Protein AF-A0A4Q0M411-F1 (afdb_monomer_lite)

Organism: NCBI:txid405005

Radius of gyration: 29.48 Å; chains: 1; bounding box: 72×44×93 Å

Structure (mmCIF, N/CA/C/O backbone):
data_AF-A0A4Q0M411-F1
#
_entry.id   AF-A0A4Q0M411-F1
#
loop_
_atom_site.group_PDB
_atom_site.id
_atom_site.type_symbol
_atom_site.label_atom_id
_atom_site.label_alt_id
_atom_site.label_comp_id
_atom_site.label_asym_id
_atom_site.label_entity_id
_atom_site.label_seq_id
_atom_site.pdbx_PDB_ins_code
_atom_site.Cartn_x
_atom_site.Cartn_y
_atom_site.Cartn_z
_atom_site.occupancy
_atom_site.B_iso_or_equiv
_atom_site.auth_seq_id
_atom_site.auth_comp_id
_atom_site.auth_asym_id
_atom_site.auth_atom_id
_atom_site.pdbx_PDB_model_num
ATOM 1 N N . MET A 1 1 ? -17.097 16.277 39.804 1.00 40.81 1 MET A N 1
ATOM 2 C CA . MET A 1 1 ? -16.848 15.906 38.396 1.00 40.81 1 MET A CA 1
ATOM 3 C C . MET A 1 1 ? -15.361 15.652 38.279 1.00 40.81 1 MET A C 1
ATOM 5 O O . MET A 1 1 ? -14.609 16.608 38.392 1.00 40.81 1 MET A O 1
ATOM 9 N N . ALA A 1 2 ? -14.939 14.390 38.218 1.00 37.75 2 ALA A N 1
ATOM 10 C CA 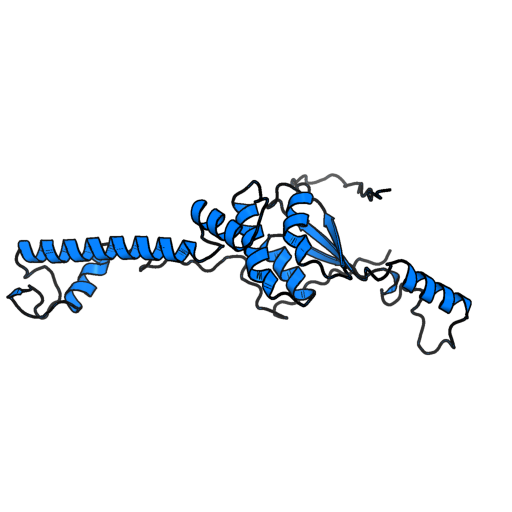. ALA A 1 2 ? -13.532 14.053 38.022 1.00 37.75 2 ALA A CA 1
ATOM 11 C C . ALA A 1 2 ? -13.202 14.187 36.529 1.00 37.75 2 ALA A C 1
ATOM 13 O O . ALA A 1 2 ? -13.976 13.715 35.695 1.00 37.75 2 ALA A O 1
ATOM 14 N N . ASP A 1 3 ? -12.102 14.868 36.211 1.00 38.66 3 ASP A N 1
ATOM 15 C CA . ASP A 1 3 ? -11.602 15.002 34.843 1.00 38.66 3 ASP A CA 1
ATOM 16 C C . ASP A 1 3 ? -11.355 13.617 34.239 1.00 38.66 3 ASP A C 1
ATOM 18 O O . ASP A 1 3 ? -10.658 12.785 34.828 1.00 38.66 3 ASP A O 1
ATOM 22 N N . ALA A 1 4 ? -11.930 13.371 33.060 1.00 40.78 4 ALA A N 1
ATOM 23 C CA . ALA A 1 4 ? -11.671 12.170 32.282 1.00 40.78 4 ALA A CA 1
ATOM 24 C C . ALA A 1 4 ? -10.164 12.086 31.999 1.00 40.78 4 ALA A C 1
ATOM 26 O O . ALA A 1 4 ? -9.611 12.889 31.242 1.00 40.78 4 ALA A O 1
ATOM 27 N N . ARG A 1 5 ? -9.475 11.131 32.633 1.00 41.88 5 ARG A N 1
ATOM 28 C CA . ARG A 1 5 ? -8.050 10.907 32.379 1.00 41.88 5 ARG A CA 1
ATOM 29 C C . ARG A 1 5 ? -7.903 10.375 30.960 1.00 41.88 5 ARG A C 1
ATOM 31 O O . ARG A 1 5 ? -8.235 9.231 30.672 1.00 41.88 5 ARG A O 1
ATOM 38 N N . THR A 1 6 ? -7.424 11.231 30.067 1.00 41.97 6 THR A N 1
ATOM 39 C CA . THR A 1 6 ? -7.074 10.835 28.705 1.00 41.97 6 THR A CA 1
ATOM 40 C C . THR A 1 6 ? -5.732 10.117 28.771 1.00 41.97 6 THR A C 1
ATOM 42 O O . THR A 1 6 ? -4.702 10.742 29.019 1.00 41.97 6 THR A O 1
ATOM 45 N N . TYR A 1 7 ? -5.733 8.800 28.582 1.00 42.31 7 TYR A N 1
ATOM 46 C CA . TYR A 1 7 ? -4.498 8.034 28.457 1.00 42.31 7 TYR A CA 1
ATOM 47 C C . TYR A 1 7 ? -3.917 8.275 27.060 1.00 42.31 7 TYR A C 1
ATOM 49 O O . TYR A 1 7 ? -4.314 7.641 26.083 1.00 42.31 7 TYR A O 1
ATOM 57 N N . ALA A 1 8 ? -2.992 9.228 26.947 1.00 47.59 8 ALA A N 1
ATOM 58 C CA . ALA A 1 8 ? -2.163 9.345 25.758 1.00 47.59 8 ALA A CA 1
ATOM 59 C C . ALA A 1 8 ? -1.150 8.194 25.781 1.00 47.59 8 ALA A C 1
ATOM 61 O O . ALA A 1 8 ? -0.329 8.110 26.688 1.00 47.59 8 ALA A O 1
ATOM 62 N N . LEU A 1 9 ? -1.227 7.284 24.808 1.00 45.91 9 LEU A N 1
ATOM 63 C CA . LEU A 1 9 ? -0.212 6.243 24.638 1.00 45.91 9 LEU A CA 1
ATOM 64 C C . LEU A 1 9 ? 1.158 6.910 24.455 1.00 45.91 9 LEU A C 1
ATOM 66 O O . LEU A 1 9 ? 1.365 7.599 23.451 1.00 45.91 9 LEU A O 1
ATOM 70 N N . GLU A 1 10 ? 2.066 6.709 25.409 1.00 44.59 10 GLU A N 1
ATOM 71 C CA . GLU A 1 10 ? 3.459 7.157 25.323 1.00 44.59 10 GLU A CA 1
ATOM 72 C C . GLU A 1 10 ? 4.082 6.672 23.997 1.00 44.59 10 GLU A C 1
ATOM 74 O O . GLU A 1 10 ? 3.830 5.536 23.570 1.00 44.59 10 GLU A O 1
ATOM 79 N N . PRO A 1 11 ? 4.854 7.510 23.283 1.00 44.94 11 PRO A N 1
ATOM 80 C CA . PRO A 1 11 ? 5.553 7.078 22.080 1.00 44.94 11 PRO A CA 1
ATOM 81 C C . PRO A 1 11 ? 6.498 5.907 22.405 1.00 44.94 11 PRO A C 1
ATOM 83 O O . PRO A 1 11 ? 7.485 6.090 23.109 1.00 44.94 11 PRO A O 1
ATOM 86 N N . GLY A 1 12 ? 6.211 4.705 21.889 1.00 45.62 12 GLY A N 1
ATOM 87 C CA . GLY A 1 12 ? 7.143 3.569 21.935 1.00 45.62 12 GLY A CA 1
ATOM 88 C C . GLY A 1 12 ? 6.660 2.272 22.596 1.00 45.62 12 GLY A C 1
ATOM 89 O O . GLY A 1 12 ? 7.450 1.333 22.650 1.00 45.62 12 GLY A O 1
ATOM 90 N N . TRP A 1 13 ? 5.409 2.157 23.062 1.00 39.91 13 TRP A N 1
ATOM 91 C CA . TRP A 1 13 ? 4.924 0.912 23.685 1.00 39.91 13 TRP A CA 1
ATOM 92 C C . TRP A 1 13 ? 3.472 0.547 23.316 1.00 39.91 13 TRP A C 1
ATOM 94 O O . TRP A 1 13 ? 2.592 1.398 23.443 1.00 39.91 13 TRP A O 1
ATOM 104 N N . PRO A 1 14 ? 3.184 -0.733 23.004 1.00 50.47 14 PRO A N 1
ATOM 105 C CA . PRO A 1 14 ? 3.974 -1.641 22.179 1.00 50.47 14 PRO A CA 1
ATOM 106 C C . PRO A 1 14 ? 3.587 -1.431 20.707 1.00 50.47 14 PRO A C 1
ATOM 108 O O . PRO A 1 14 ? 2.436 -1.138 20.404 1.00 50.47 14 PRO A O 1
ATOM 111 N N . LEU A 1 15 ? 4.547 -1.632 19.807 1.00 47.22 15 LEU A N 1
ATOM 112 C CA . LEU A 1 15 ? 4.518 -1.301 18.376 1.00 47.22 15 LEU A CA 1
ATOM 113 C C . LEU A 1 15 ? 4.961 0.139 18.104 1.00 47.22 15 LEU A C 1
ATOM 115 O O . LEU A 1 15 ? 4.370 1.112 18.574 1.00 47.22 15 LEU A O 1
ATOM 119 N N . LEU A 1 16 ? 6.044 0.249 17.323 1.00 46.00 16 LEU A N 1
ATOM 120 C CA . LEU A 1 16 ? 6.356 1.436 16.535 1.00 46.00 16 LEU A CA 1
ATOM 121 C C . LEU A 1 16 ? 5.034 1.965 15.993 1.00 46.00 16 LEU A C 1
ATOM 123 O O . LEU A 1 16 ? 4.364 1.248 15.249 1.00 46.00 16 LEU A O 1
ATOM 127 N N . ARG A 1 17 ? 4.635 3.179 16.395 1.00 49.97 17 ARG A N 1
ATOM 128 C CA . ARG A 1 17 ? 3.556 3.856 15.681 1.00 49.97 17 ARG A CA 1
ATOM 129 C C . ARG A 1 17 ? 3.981 3.825 14.215 1.00 49.97 17 ARG A C 1
ATOM 131 O O . ARG A 1 17 ? 5.070 4.335 13.934 1.00 49.97 17 ARG A O 1
ATOM 138 N N . PRO A 1 18 ? 3.198 3.210 13.313 1.00 52.34 18 PRO A N 1
ATOM 139 C CA . PRO A 1 18 ? 3.392 3.466 11.901 1.00 52.34 18 PRO A CA 1
ATOM 140 C C . PRO A 1 18 ? 3.420 4.986 11.771 1.00 52.34 18 PRO A C 1
ATOM 142 O O . PRO A 1 18 ? 2.592 5.664 12.387 1.00 52.34 18 PRO A O 1
ATOM 145 N N . THR A 1 19 ? 4.434 5.526 11.104 1.00 55.09 19 THR A N 1
ATOM 146 C CA . THR A 1 19 ? 4.436 6.951 10.794 1.00 55.09 19 THR A CA 1
ATOM 147 C C . THR A 1 19 ? 3.118 7.269 10.096 1.00 55.09 19 THR A C 1
ATOM 149 O O . THR A 1 19 ? 2.642 6.465 9.293 1.00 55.09 19 THR A O 1
ATOM 152 N N . ASP A 1 20 ? 2.503 8.406 10.435 1.00 55.12 20 ASP A N 1
ATOM 153 C CA . ASP A 1 20 ? 1.220 8.803 9.832 1.00 55.12 20 ASP A CA 1
ATOM 154 C C . ASP A 1 20 ? 1.336 8.883 8.294 1.00 55.12 20 ASP A C 1
ATOM 156 O O . ASP A 1 20 ? 0.359 8.699 7.570 1.00 55.12 20 ASP A O 1
ATOM 160 N N . GLU A 1 21 ? 2.560 9.093 7.801 1.00 56.56 21 GLU A N 1
ATOM 161 C CA . GLU A 1 21 ? 2.946 9.000 6.401 1.00 56.56 21 GLU A CA 1
ATOM 162 C C . GLU A 1 21 ? 3.561 7.622 6.101 1.00 56.56 21 GLU A C 1
ATOM 164 O O . GLU A 1 21 ? 4.553 7.214 6.716 1.00 56.56 21 GLU A O 1
ATOM 169 N N . ALA A 1 22 ? 2.959 6.892 5.158 1.00 62.44 22 ALA A N 1
ATOM 170 C CA . ALA A 1 22 ? 3.541 5.660 4.638 1.00 62.44 22 ALA A CA 1
ATOM 171 C C . ALA A 1 22 ? 4.867 5.982 3.922 1.00 62.44 22 ALA A C 1
ATOM 173 O O . ALA A 1 22 ? 4.949 7.014 3.255 1.00 62.44 22 ALA A O 1
ATOM 174 N N . PRO A 1 23 ? 5.904 5.132 4.030 1.00 69.00 23 PRO A N 1
ATOM 175 C CA . PRO A 1 23 ? 7.127 5.344 3.268 1.00 69.00 23 PRO A CA 1
ATOM 176 C C . PRO A 1 23 ? 6.801 5.371 1.772 1.00 69.00 23 PRO A C 1
ATOM 178 O O . PRO A 1 23 ? 6.036 4.535 1.288 1.00 69.00 23 PRO A O 1
ATOM 181 N N . SER A 1 24 ? 7.384 6.332 1.054 1.00 78.50 24 SER A N 1
ATOM 182 C CA . SER A 1 24 ? 7.285 6.368 -0.403 1.00 78.50 24 SER A CA 1
ATOM 183 C C . SER A 1 24 ? 7.878 5.088 -0.978 1.00 78.50 24 SER A C 1
ATOM 185 O O . SER A 1 24 ? 9.004 4.723 -0.635 1.00 78.50 24 SER A O 1
ATOM 187 N N . ILE A 1 25 ? 7.118 4.427 -1.846 1.00 79.88 25 ILE A N 1
ATOM 188 C CA . ILE A 1 25 ? 7.628 3.332 -2.674 1.00 79.88 25 ILE A CA 1
ATOM 189 C C . ILE A 1 25 ? 8.232 3.839 -3.984 1.00 79.88 25 ILE A C 1
ATOM 191 O O . ILE A 1 25 ? 8.931 3.083 -4.645 1.00 79.88 25 ILE A O 1
ATOM 195 N N . ASP A 1 26 ? 7.996 5.109 -4.329 1.00 84.19 26 ASP A N 1
ATOM 196 C CA . ASP A 1 26 ? 8.530 5.708 -5.544 1.00 84.19 26 ASP A CA 1
ATOM 197 C C . ASP A 1 26 ? 10.036 5.917 -5.398 1.00 84.19 26 ASP A C 1
ATOM 199 O O . ASP A 1 26 ? 10.504 6.733 -4.593 1.00 84.19 26 ASP A O 1
ATOM 203 N N . ASP A 1 27 ? 10.793 5.193 -6.212 1.00 90.69 27 ASP A N 1
ATOM 204 C CA . ASP A 1 27 ? 12.230 5.351 -6.365 1.00 90.69 27 ASP A CA 1
ATOM 205 C C . ASP A 1 27 ? 12.641 5.403 -7.848 1.00 90.69 27 ASP A C 1
ATOM 207 O O . ASP A 1 27 ? 11.823 5.329 -8.767 1.00 90.69 27 ASP A O 1
ATOM 211 N N . ALA A 1 28 ? 13.943 5.547 -8.102 1.00 92.38 28 ALA A N 1
ATOM 212 C CA . ALA A 1 28 ? 14.468 5.609 -9.465 1.00 92.38 28 ALA A CA 1
ATOM 213 C C . ALA A 1 28 ? 14.266 4.306 -10.266 1.00 92.38 28 ALA A C 1
ATOM 215 O O . ALA A 1 28 ? 14.376 4.337 -11.490 1.00 92.38 28 ALA A O 1
ATOM 216 N N . GLN A 1 29 ? 14.002 3.177 -9.602 1.00 92.62 29 GLN A N 1
ATOM 217 C CA . GLN A 1 29 ? 13.755 1.880 -10.232 1.00 92.62 29 GLN A CA 1
ATOM 218 C C . GLN A 1 29 ? 12.266 1.650 -10.533 1.00 92.62 29 GLN A C 1
ATOM 220 O O . GLN A 1 29 ? 11.943 0.845 -11.403 1.00 92.62 29 GLN A O 1
ATOM 225 N N . THR A 1 30 ? 11.373 2.397 -9.889 1.00 94.44 30 THR A N 1
ATOM 226 C CA . THR A 1 30 ? 9.921 2.294 -10.084 1.00 94.44 30 THR A CA 1
ATOM 227 C C . THR A 1 30 ? 9.504 2.717 -11.497 1.00 94.44 30 THR A C 1
ATOM 229 O O . THR A 1 30 ? 8.668 2.074 -12.127 1.00 94.44 30 THR A O 1
ATOM 232 N N . ALA A 1 31 ? 10.113 3.783 -12.030 1.00 96.00 31 ALA A N 1
ATOM 233 C CA . ALA A 1 31 ? 9.830 4.289 -13.377 1.00 96.00 31 ALA A CA 1
ATOM 234 C C . ALA A 1 31 ? 11.085 4.841 -14.089 1.00 96.00 31 ALA A C 1
ATOM 236 O O . ALA A 1 31 ? 11.156 6.037 -14.394 1.00 96.00 31 ALA A O 1
ATOM 237 N N . PRO A 1 32 ? 12.106 4.003 -14.349 1.00 97.75 32 PRO A N 1
ATOM 238 C CA . PRO A 1 32 ? 13.340 4.445 -14.976 1.00 97.75 32 PRO A CA 1
ATOM 239 C C . PRO A 1 32 ? 13.120 4.748 -16.461 1.00 97.75 32 PRO A C 1
ATOM 241 O O . PRO A 1 32 ? 12.330 4.092 -17.139 1.00 97.75 32 PRO A O 1
ATOM 244 N N . THR A 1 33 ? 13.872 5.696 -17.016 1.00 97.62 33 THR A N 1
ATOM 245 C CA . THR A 1 33 ? 13.892 5.922 -1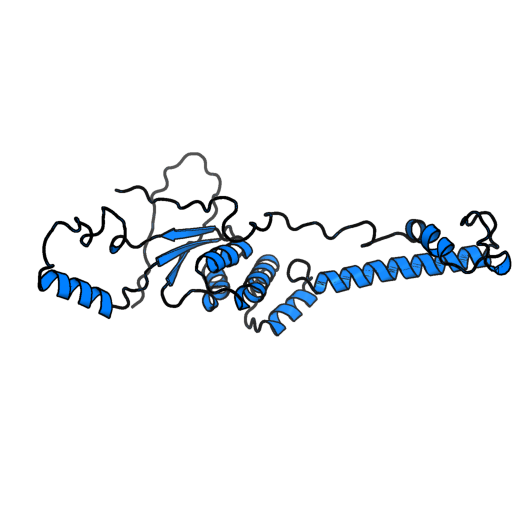8.467 1.00 97.62 33 THR A CA 1
ATOM 246 C C . THR A 1 33 ? 14.879 4.986 -19.166 1.00 97.62 33 THR A C 1
ATOM 248 O O . THR A 1 33 ? 15.841 4.487 -18.571 1.00 97.62 33 THR A O 1
ATOM 251 N N . ALA A 1 34 ? 14.694 4.784 -20.473 1.00 97.12 34 ALA A N 1
ATOM 252 C CA . ALA A 1 34 ? 15.626 4.002 -21.284 1.00 97.12 34 ALA A CA 1
ATOM 253 C C . ALA A 1 34 ? 17.061 4.566 -21.215 1.00 97.12 34 ALA A C 1
ATOM 255 O O . ALA A 1 34 ? 18.032 3.811 -21.195 1.00 97.12 34 ALA A O 1
ATOM 256 N N . GLU A 1 35 ? 17.212 5.890 -21.147 1.00 95.69 35 GLU A N 1
ATOM 257 C CA . GLU A 1 35 ? 18.503 6.572 -21.019 1.00 95.69 35 GLU A CA 1
ATOM 258 C C . GLU A 1 35 ? 19.174 6.293 -19.670 1.00 95.69 35 GLU A C 1
ATOM 260 O O . GLU A 1 35 ? 20.395 6.157 -19.624 1.00 95.69 35 GLU A O 1
ATOM 265 N N . GLN A 1 36 ? 18.397 6.172 -18.589 1.00 95.81 36 GLN A N 1
ATOM 266 C CA . GLN A 1 36 ? 18.907 5.848 -17.252 1.00 95.81 36 GLN A CA 1
ATOM 267 C C . GLN A 1 36 ? 19.361 4.384 -17.143 1.00 95.81 36 GLN A C 1
ATOM 269 O O . GLN A 1 36 ? 20.367 4.096 -16.489 1.00 95.81 36 GLN A O 1
ATOM 274 N N . LEU A 1 37 ? 18.649 3.459 -17.797 1.00 96.38 37 LEU A N 1
ATOM 275 C CA . LEU A 1 37 ? 18.984 2.028 -17.780 1.00 96.38 37 LEU A CA 1
ATOM 276 C C . LEU A 1 37 ? 20.100 1.652 -18.748 1.00 96.38 37 LEU A C 1
ATOM 278 O O . LEU A 1 37 ? 20.841 0.699 -18.504 1.00 96.38 37 LEU A O 1
ATOM 282 N N . LEU A 1 38 ? 20.234 2.382 -19.851 1.00 93.56 38 LEU A N 1
ATOM 283 C CA . LEU A 1 38 ? 21.166 2.041 -20.914 1.00 93.56 38 LEU A CA 1
ATOM 284 C C . LEU A 1 38 ? 22.610 1.810 -20.425 1.00 93.56 38 LEU A C 1
ATOM 286 O O . LEU A 1 38 ? 23.172 0.783 -20.809 1.00 93.56 38 LEU A O 1
ATOM 290 N N . PRO A 1 39 ? 23.240 2.687 -19.615 1.00 91.75 39 PRO A N 1
ATOM 291 C CA . PRO A 1 39 ? 24.606 2.447 -19.152 1.00 91.75 39 PRO A CA 1
ATOM 292 C C . PRO A 1 39 ? 24.745 1.131 -18.378 1.00 91.75 39 PRO A C 1
ATOM 294 O O . PRO A 1 39 ? 25.741 0.430 -18.531 1.00 91.75 39 PRO A O 1
ATOM 297 N N . GLN A 1 40 ? 23.731 0.764 -17.591 1.00 93.38 40 GLN A N 1
ATOM 298 C CA . GLN A 1 40 ? 23.711 -0.477 -16.811 1.00 93.38 40 GLN A CA 1
ATOM 299 C C . GLN A 1 40 ? 23.583 -1.697 -17.733 1.00 93.38 40 GLN A C 1
ATOM 301 O O . GLN A 1 40 ? 24.308 -2.678 -17.587 1.00 93.38 40 GLN A O 1
ATOM 306 N N . ILE A 1 41 ? 22.729 -1.604 -18.754 1.00 93.44 41 ILE A N 1
ATOM 307 C CA . ILE A 1 41 ? 22.561 -2.655 -19.766 1.00 93.44 41 ILE A CA 1
ATOM 308 C C . ILE A 1 41 ? 23.851 -2.861 -20.567 1.00 93.44 41 ILE A C 1
ATOM 310 O O . ILE A 1 41 ? 24.269 -3.999 -20.775 1.00 93.44 41 ILE A O 1
ATOM 314 N N . LEU A 1 42 ? 24.531 -1.781 -20.965 1.00 91.50 42 LEU A N 1
ATOM 315 C CA . LEU A 1 42 ? 25.811 -1.866 -21.678 1.00 91.50 42 LEU A CA 1
ATOM 316 C C . LEU A 1 42 ? 26.931 -2.467 -20.814 1.00 91.50 42 LEU A C 1
ATOM 318 O O . LEU A 1 42 ? 27.840 -3.094 -21.355 1.00 91.50 42 LEU A O 1
ATOM 322 N N . GLN A 1 43 ? 26.873 -2.324 -19.485 1.00 90.19 43 GLN A N 1
ATOM 323 C CA . GLN A 1 43 ? 27.822 -2.982 -18.577 1.00 90.19 43 GLN A CA 1
ATOM 324 C C . GLN A 1 43 ? 27.632 -4.505 -18.514 1.00 90.19 43 GLN A C 1
ATOM 326 O O . GLN A 1 43 ? 28.621 -5.220 -18.328 1.00 90.19 43 GLN A O 1
ATOM 331 N N . LEU A 1 44 ? 26.393 -4.981 -18.680 1.00 92.12 44 LEU A N 1
ATOM 332 C CA . LEU A 1 44 ? 26.023 -6.402 -18.668 1.00 92.12 44 LEU A CA 1
ATOM 333 C C . LEU A 1 44 ? 26.137 -7.074 -20.044 1.00 92.12 44 LEU A C 1
ATOM 335 O O . LEU A 1 44 ? 26.136 -8.302 -20.139 1.00 92.12 44 LEU A O 1
ATOM 339 N N . ALA A 1 45 ? 26.228 -6.287 -21.114 1.00 90.31 45 ALA A N 1
ATOM 340 C CA . ALA A 1 45 ? 26.361 -6.793 -22.469 1.00 90.31 45 ALA A CA 1
ATOM 341 C C . ALA A 1 45 ? 27.688 -7.555 -22.680 1.00 90.31 45 ALA A C 1
ATOM 343 O O . ALA A 1 45 ? 28.720 -7.196 -22.098 1.00 90.31 45 ALA A O 1
ATOM 344 N N . PRO A 1 46 ? 27.708 -8.576 -23.562 1.00 89.25 46 PRO A N 1
ATOM 345 C CA . PRO A 1 46 ? 28.950 -9.212 -23.985 1.00 89.25 46 PRO A CA 1
ATOM 346 C C . PRO A 1 46 ? 29.931 -8.167 -24.517 1.00 89.25 46 PRO A C 1
ATOM 348 O O . PRO A 1 46 ? 29.521 -7.261 -25.238 1.00 89.25 46 PRO A O 1
ATOM 351 N N . ARG A 1 47 ? 31.216 -8.288 -24.171 1.00 87.25 47 ARG A N 1
ATOM 352 C CA . ARG A 1 47 ? 32.259 -7.330 -24.570 1.00 87.25 47 ARG A CA 1
ATOM 353 C C . ARG A 1 47 ? 32.715 -7.544 -26.014 1.00 87.25 47 ARG A C 1
ATOM 355 O O . ARG A 1 47 ? 32.747 -8.674 -26.502 1.00 87.25 47 ARG A O 1
ATOM 362 N N . GLY A 1 48 ? 33.142 -6.461 -26.664 1.00 85.69 48 GLY A N 1
ATOM 363 C CA . GLY A 1 48 ? 33.865 -6.489 -27.939 1.00 85.69 48 GLY A CA 1
ATOM 364 C C . GLY A 1 48 ? 33.183 -5.734 -29.082 1.00 85.69 48 GLY A C 1
ATOM 365 O O . GLY A 1 48 ? 32.016 -5.351 -29.007 1.00 85.69 48 GLY A O 1
ATOM 366 N N . ALA A 1 49 ? 33.928 -5.555 -30.177 1.00 82.12 49 ALA A N 1
ATOM 367 C CA . ALA A 1 49 ? 33.528 -4.727 -31.319 1.00 82.12 49 ALA A CA 1
ATOM 368 C C . ALA A 1 49 ? 32.222 -5.179 -32.000 1.00 82.12 49 ALA A C 1
ATOM 370 O O . ALA A 1 49 ? 31.473 -4.349 -32.504 1.00 82.12 49 ALA A O 1
ATOM 371 N N . ALA A 1 50 ? 31.912 -6.481 -31.974 1.00 83.44 50 ALA A N 1
ATOM 372 C CA . ALA A 1 50 ? 30.660 -7.009 -32.523 1.00 83.44 50 ALA A CA 1
ATOM 373 C C . ALA A 1 50 ? 29.411 -6.467 -31.800 1.00 83.44 50 ALA A C 1
ATOM 375 O O . ALA A 1 50 ? 28.342 -6.383 -32.400 1.00 83.44 50 ALA A O 1
ATOM 376 N N . TRP A 1 51 ? 29.555 -6.079 -30.530 1.00 85.00 51 TRP A N 1
ATOM 377 C CA . TRP A 1 51 ? 28.466 -5.614 -29.669 1.00 85.00 51 TRP A CA 1
ATOM 378 C C . TRP A 1 51 ? 28.501 -4.103 -29.418 1.00 85.00 51 TRP A C 1
ATOM 380 O O . TRP A 1 51 ? 27.515 -3.550 -28.929 1.00 85.00 51 TRP A O 1
ATOM 390 N N . GLY A 1 52 ? 29.609 -3.438 -29.768 1.00 79.44 52 GLY A N 1
ATOM 391 C CA . GLY A 1 52 ? 29.821 -2.014 -29.506 1.00 79.44 52 GLY A CA 1
ATOM 392 C C . GLY A 1 52 ? 29.931 -1.691 -28.013 1.00 79.44 52 GLY A C 1
ATOM 393 O O . GLY A 1 52 ? 29.406 -0.695 -27.541 1.00 79.44 52 GLY A O 1
ATOM 394 N N . THR A 1 53 ? 30.534 -2.580 -27.234 1.00 80.69 53 THR A N 1
ATOM 395 C CA . THR A 1 53 ? 30.592 -2.481 -25.762 1.00 80.69 53 THR A CA 1
ATOM 396 C C . THR A 1 53 ? 32.021 -2.605 -25.239 1.00 80.69 53 THR A C 1
ATOM 398 O O . THR A 1 53 ? 32.254 -3.033 -24.098 1.00 80.69 53 THR A O 1
ATOM 401 N N . ASP A 1 54 ? 32.998 -2.263 -26.083 1.00 70.94 54 ASP A N 1
ATOM 402 C CA . ASP A 1 54 ? 34.378 -2.112 -25.646 1.00 70.94 54 ASP A CA 1
ATOM 403 C C . ASP A 1 54 ? 34.520 -0.933 -24.666 1.00 70.94 54 ASP A C 1
ATOM 405 O O . ASP A 1 54 ? 33.578 -0.183 -24.412 1.00 70.94 54 ASP A O 1
ATOM 409 N N . GLU A 1 55 ? 35.669 -0.908 -23.995 1.00 60.41 55 GLU A N 1
ATOM 410 C CA . GLU A 1 55 ? 36.006 -0.454 -22.630 1.00 60.41 55 GLU A CA 1
ATOM 411 C C . GLU A 1 55 ? 35.312 0.788 -22.026 1.00 60.41 55 GLU A C 1
ATOM 413 O O . GLU A 1 55 ? 35.341 0.955 -20.808 1.00 60.41 55 GLU A O 1
ATOM 418 N N . ALA A 1 56 ? 34.645 1.632 -22.810 1.00 62.38 56 ALA A N 1
ATOM 419 C CA . ALA A 1 56 ? 33.987 2.852 -22.352 1.00 62.38 56 ALA A CA 1
ATOM 420 C C . ALA A 1 56 ? 32.510 2.688 -21.943 1.00 62.38 56 ALA A C 1
ATOM 422 O O . ALA A 1 56 ? 31.970 3.588 -21.303 1.00 62.38 56 ALA A O 1
ATOM 423 N N . GLY A 1 57 ? 31.826 1.594 -22.315 1.00 62.56 57 GLY A N 1
ATOM 424 C CA . GLY A 1 57 ? 30.389 1.438 -22.014 1.00 62.56 57 GLY A CA 1
ATOM 425 C C . GLY A 1 57 ? 29.516 2.574 -22.578 1.00 62.56 57 GLY A C 1
ATOM 426 O O . GLY A 1 57 ? 28.454 2.867 -22.033 1.00 62.56 57 GLY A O 1
ATOM 427 N N . SER A 1 58 ? 29.986 3.228 -23.645 1.00 68.50 58 SER A N 1
ATOM 428 C CA . SER A 1 58 ? 29.321 4.345 -24.317 1.00 68.50 58 SER A CA 1
ATOM 429 C C . SER A 1 58 ? 28.745 3.908 -25.666 1.00 68.50 58 SER A C 1
ATOM 431 O O . SER A 1 58 ? 29.282 3.023 -26.330 1.00 68.50 58 SER A O 1
ATOM 433 N N . ARG A 1 59 ? 27.668 4.574 -26.104 1.00 67.94 59 ARG A N 1
ATOM 434 C CA . ARG A 1 59 ? 27.096 4.420 -27.452 1.00 67.94 59 ARG A CA 1
ATOM 435 C C . ARG A 1 59 ? 27.967 5.036 -28.556 1.00 67.94 59 ARG A C 1
ATOM 437 O O . ARG A 1 59 ? 27.737 4.736 -29.724 1.00 67.94 59 ARG A O 1
ATOM 444 N N . ASP A 1 60 ? 28.950 5.866 -28.209 1.00 72.69 60 ASP A N 1
ATOM 445 C CA . ASP A 1 60 ? 29.664 6.728 -29.165 1.00 72.69 60 ASP A CA 1
ATOM 446 C C . ASP A 1 60 ? 30.533 5.965 -30.186 1.00 72.69 60 ASP A C 1
ATOM 448 O O . ASP A 1 60 ? 30.896 6.519 -31.221 1.00 72.69 60 ASP A O 1
ATOM 452 N N . GLY A 1 61 ? 30.840 4.687 -29.933 1.00 71.69 61 GLY A N 1
ATOM 453 C CA . GLY A 1 61 ? 31.606 3.813 -30.836 1.00 71.69 61 GLY A CA 1
ATOM 454 C C . GLY A 1 61 ? 30.782 2.730 -31.541 1.00 71.69 61 GLY A C 1
ATOM 455 O O . GLY A 1 61 ? 31.338 1.878 -32.233 1.00 71.69 61 GLY A O 1
ATOM 456 N N . VAL A 1 62 ? 29.462 2.715 -31.349 1.00 80.75 62 VAL A N 1
ATOM 457 C CA . VAL A 1 62 ? 28.598 1.593 -31.740 1.00 80.75 62 VAL A CA 1
ATOM 458 C C . VAL A 1 62 ? 28.027 1.800 -33.137 1.00 80.75 62 VAL A C 1
ATOM 460 O O . VAL A 1 62 ? 27.669 2.913 -33.520 1.00 80.75 62 VAL A O 1
ATOM 463 N N . SER A 1 63 ? 27.880 0.717 -33.910 1.00 86.44 63 SER A N 1
ATOM 464 C CA . SER A 1 63 ? 27.146 0.800 -35.177 1.00 86.44 63 SER A CA 1
ATOM 465 C C . SER A 1 63 ? 25.713 1.309 -34.930 1.00 86.44 63 SER A C 1
ATOM 467 O O . SER A 1 63 ? 25.105 0.941 -33.921 1.00 86.44 63 SER A O 1
ATOM 469 N N . PRO A 1 64 ? 25.116 2.102 -35.838 1.00 88.50 64 PRO A N 1
ATOM 470 C CA . PRO A 1 64 ? 23.761 2.625 -35.641 1.00 88.50 64 PRO A CA 1
ATOM 471 C C . PRO A 1 64 ? 22.720 1.537 -35.342 1.00 88.50 64 PRO A C 1
ATOM 473 O O . PRO A 1 64 ? 21.822 1.745 -34.531 1.00 88.50 64 PRO A O 1
ATOM 476 N N . VAL A 1 65 ? 22.877 0.355 -35.947 1.00 90.94 65 VAL A N 1
ATOM 477 C CA . VAL A 1 65 ? 22.007 -0.807 -35.718 1.00 90.94 65 VAL A CA 1
ATOM 478 C C . VAL A 1 65 ? 22.139 -1.328 -34.288 1.00 90.94 65 VAL A C 1
ATOM 480 O O . VAL A 1 65 ? 21.131 -1.540 -33.619 1.00 90.94 65 VAL A O 1
ATOM 483 N N . MET A 1 66 ? 23.364 -1.492 -33.781 1.00 89.88 66 MET A N 1
ATOM 484 C CA . MET A 1 66 ? 23.562 -1.953 -32.405 1.00 89.88 66 MET A CA 1
ATOM 485 C C . MET A 1 66 ? 23.160 -0.894 -31.372 1.00 89.88 66 MET A C 1
ATOM 487 O O . MET A 1 66 ? 22.618 -1.243 -30.327 1.00 89.88 66 MET A O 1
ATOM 491 N N . ALA A 1 67 ? 23.334 0.398 -31.668 1.00 89.44 67 ALA A N 1
ATOM 492 C CA . ALA A 1 67 ? 22.847 1.475 -30.807 1.00 89.44 67 ALA A CA 1
ATOM 493 C C . ALA A 1 67 ? 21.310 1.458 -30.692 1.00 89.44 67 ALA A C 1
ATOM 495 O O . ALA A 1 67 ? 20.776 1.599 -29.590 1.00 89.44 67 ALA A O 1
ATOM 496 N N . GLN A 1 68 ? 20.607 1.227 -31.809 1.00 92.75 68 GLN A N 1
ATOM 497 C CA . GLN A 1 68 ? 19.154 1.029 -31.824 1.00 92.75 68 GLN A CA 1
ATOM 498 C C . GLN A 1 68 ? 18.745 -0.225 -31.053 1.00 92.75 68 GLN A C 1
ATOM 500 O O . GLN A 1 68 ? 17.817 -0.157 -30.254 1.00 92.75 68 GLN A O 1
ATOM 505 N N . TYR A 1 69 ? 19.453 -1.343 -31.240 1.00 94.19 69 TYR A N 1
ATOM 506 C CA . TYR A 1 69 ? 19.198 -2.581 -30.503 1.00 94.19 69 TYR A CA 1
ATOM 507 C C . TYR A 1 69 ? 19.297 -2.366 -28.987 1.00 94.19 69 TYR A C 1
ATOM 509 O O . TYR A 1 69 ? 18.341 -2.645 -28.268 1.00 94.19 69 TYR A O 1
ATOM 517 N N . TRP A 1 70 ? 20.399 -1.796 -28.490 1.00 93.31 70 TRP A N 1
ATOM 518 C CA . TRP A 1 70 ? 20.557 -1.528 -27.057 1.00 93.31 70 TRP A CA 1
ATOM 519 C C . TRP A 1 70 ? 19.557 -0.495 -26.534 1.00 93.31 70 TRP A C 1
ATOM 521 O O . TRP A 1 70 ? 19.114 -0.595 -25.393 1.00 93.31 70 TRP A O 1
ATOM 531 N N . GLY A 1 71 ? 19.167 0.481 -27.359 1.00 94.56 71 GLY A N 1
ATOM 532 C CA . GLY A 1 71 ? 18.065 1.389 -27.046 1.00 94.56 71 GLY A CA 1
ATOM 533 C C . GLY A 1 71 ? 16.724 0.678 -26.903 1.00 94.56 71 GLY A C 1
ATOM 534 O O . GLY A 1 71 ? 16.010 0.946 -25.942 1.00 94.56 71 GLY A O 1
ATOM 535 N N . ALA A 1 72 ? 16.412 -0.262 -27.794 1.00 97.19 72 ALA A N 1
ATOM 536 C CA . ALA A 1 72 ? 15.192 -1.057 -27.722 1.00 97.19 72 ALA A CA 1
ATOM 537 C C . ALA A 1 72 ? 15.174 -1.967 -26.486 1.00 97.19 72 ALA A C 1
ATOM 539 O O . ALA A 1 72 ? 14.157 -2.029 -25.801 1.00 97.19 72 ALA A O 1
ATOM 540 N N . ILE A 1 73 ? 16.301 -2.612 -26.156 1.00 97.38 73 ILE A N 1
ATOM 541 C CA . ILE A 1 73 ? 16.427 -3.402 -24.922 1.00 97.38 73 ILE A CA 1
ATOM 542 C C . ILE A 1 73 ? 16.219 -2.511 -23.692 1.00 97.38 73 ILE A C 1
ATOM 544 O O . ILE A 1 73 ? 15.425 -2.865 -22.829 1.00 97.38 73 ILE A O 1
ATOM 548 N N . ALA A 1 74 ? 16.850 -1.334 -23.632 1.00 96.75 74 ALA A N 1
ATOM 549 C CA . ALA A 1 74 ? 16.682 -0.411 -22.509 1.00 96.75 74 ALA A CA 1
ATOM 550 C C . ALA A 1 74 ? 15.253 0.119 -22.363 1.00 96.75 74 ALA A C 1
ATOM 552 O O . ALA A 1 74 ? 14.744 0.191 -21.248 1.00 96.75 74 ALA A O 1
ATOM 553 N N . ALA A 1 75 ? 14.590 0.438 -23.475 1.00 98.25 75 ALA A N 1
ATOM 554 C CA . ALA A 1 75 ? 13.190 0.846 -23.468 1.00 98.25 75 ALA A CA 1
ATOM 555 C C . ALA A 1 75 ? 12.266 -0.286 -22.998 1.00 98.25 75 ALA A C 1
ATOM 557 O O . ALA A 1 75 ? 11.373 -0.049 -22.191 1.00 98.25 75 ALA A O 1
ATOM 558 N N . TRP A 1 76 ? 12.508 -1.518 -23.451 1.00 98.31 76 TRP A N 1
ATOM 559 C CA . TRP A 1 76 ? 11.754 -2.684 -22.995 1.00 98.31 76 TRP A CA 1
ATOM 560 C C . TRP A 1 76 ? 11.962 -2.959 -21.500 1.00 98.31 76 TRP A C 1
ATOM 562 O O . TRP A 1 76 ? 10.997 -3.204 -20.787 1.00 98.31 76 TRP A O 1
ATOM 572 N N . THR A 1 77 ? 13.196 -2.875 -20.996 1.00 97.94 77 THR A N 1
ATOM 573 C CA . THR A 1 77 ? 13.472 -3.055 -19.563 1.00 97.94 77 THR A CA 1
ATOM 574 C C . THR A 1 77 ? 12.860 -1.937 -18.714 1.00 97.94 77 THR A C 1
ATOM 576 O O . THR A 1 77 ? 12.400 -2.208 -17.609 1.00 97.94 77 THR A O 1
ATOM 579 N N . ALA A 1 78 ? 12.816 -0.699 -19.212 1.00 97.88 78 ALA A N 1
ATOM 580 C CA . ALA A 1 78 ? 12.121 0.402 -18.544 1.00 97.88 78 ALA A CA 1
ATOM 581 C C . ALA A 1 78 ? 10.613 0.129 -18.426 1.00 97.88 78 ALA A C 1
ATOM 583 O O . ALA A 1 78 ? 10.065 0.194 -17.329 1.00 97.88 78 ALA A O 1
ATOM 584 N N . ASP A 1 79 ? 9.966 -0.257 -19.531 1.00 98.06 79 ASP A N 1
ATOM 585 C CA . ASP A 1 79 ? 8.549 -0.654 -19.552 1.00 98.06 79 ASP A CA 1
ATOM 586 C C . ASP A 1 79 ? 8.272 -1.840 -18.613 1.00 98.06 79 ASP A C 1
ATOM 588 O O . ASP A 1 79 ? 7.280 -1.837 -17.887 1.00 98.06 79 ASP A O 1
ATOM 592 N N . LEU A 1 80 ? 9.175 -2.826 -18.561 1.00 97.62 80 LEU A N 1
ATOM 593 C CA . LEU A 1 80 ? 9.048 -3.956 -17.644 1.00 97.62 80 LEU A CA 1
ATOM 594 C C . LEU A 1 80 ? 9.123 -3.522 -16.172 1.00 97.62 80 LEU A C 1
ATOM 596 O O . LEU A 1 80 ? 8.269 -3.941 -15.399 1.00 97.62 80 LEU A O 1
ATOM 600 N N . ASN A 1 81 ? 10.077 -2.661 -15.792 1.00 97.00 81 ASN A N 1
ATOM 601 C CA . ASN A 1 81 ? 10.187 -2.169 -14.411 1.00 97.00 81 ASN A CA 1
ATOM 602 C C . ASN A 1 81 ? 8.921 -1.430 -13.965 1.00 97.00 81 ASN A C 1
ATOM 604 O O . ASN A 1 81 ? 8.467 -1.646 -12.844 1.00 97.00 81 ASN A O 1
ATOM 608 N N . VAL A 1 82 ? 8.326 -0.611 -14.842 1.00 96.06 82 VAL A N 1
ATOM 609 C CA . VAL A 1 82 ? 7.065 0.086 -14.544 1.00 96.06 82 VAL A CA 1
ATOM 610 C C . VAL A 1 82 ? 5.961 -0.925 -14.252 1.00 96.06 82 VAL A C 1
ATOM 612 O O . VAL A 1 82 ? 5.340 -0.868 -13.197 1.00 96.06 82 VAL A O 1
ATOM 615 N N . ARG A 1 83 ? 5.765 -1.910 -15.135 1.00 95.81 83 ARG A N 1
ATOM 616 C CA . ARG A 1 83 ? 4.703 -2.917 -14.975 1.00 95.81 83 ARG A CA 1
ATOM 617 C C . ARG A 1 83 ? 4.912 -3.819 -13.765 1.00 95.81 83 ARG A C 1
ATOM 619 O O . ARG A 1 83 ? 3.948 -4.183 -13.100 1.00 95.81 83 ARG A O 1
ATOM 626 N N . GLU A 1 84 ? 6.152 -4.214 -13.492 1.00 95.62 84 GLU A N 1
ATOM 627 C CA . GLU A 1 84 ? 6.489 -5.011 -12.311 1.00 95.62 84 GLU A CA 1
ATOM 628 C C . GLU A 1 84 ? 6.256 -4.214 -11.027 1.00 95.62 84 GLU A C 1
ATOM 630 O O . GLU A 1 84 ? 5.679 -4.749 -10.083 1.00 95.62 84 GLU A O 1
ATOM 635 N N . SER A 1 85 ? 6.630 -2.934 -11.010 1.00 93.25 85 SER A N 1
ATOM 636 C CA . SER A 1 85 ? 6.387 -2.040 -9.876 1.00 93.25 85 SER A CA 1
ATOM 637 C C . SER A 1 85 ? 4.896 -1.794 -9.654 1.00 93.25 85 SER A C 1
ATOM 639 O O . SER A 1 85 ? 4.426 -1.901 -8.524 1.00 93.25 85 SER A O 1
ATOM 641 N N . GLU A 1 86 ? 4.131 -1.550 -10.721 1.00 91.75 86 GLU A N 1
ATOM 642 C CA . GLU A 1 86 ? 2.669 -1.438 -10.672 1.00 91.75 86 GLU A CA 1
ATOM 643 C C . GLU A 1 86 ? 2.040 -2.720 -10.118 1.00 91.75 86 GLU A C 1
ATOM 645 O O . GLU A 1 86 ? 1.235 -2.662 -9.192 1.00 91.75 86 GLU A O 1
ATOM 650 N N . ALA A 1 87 ? 2.444 -3.891 -10.619 1.00 91.56 87 ALA A N 1
ATOM 651 C CA . ALA A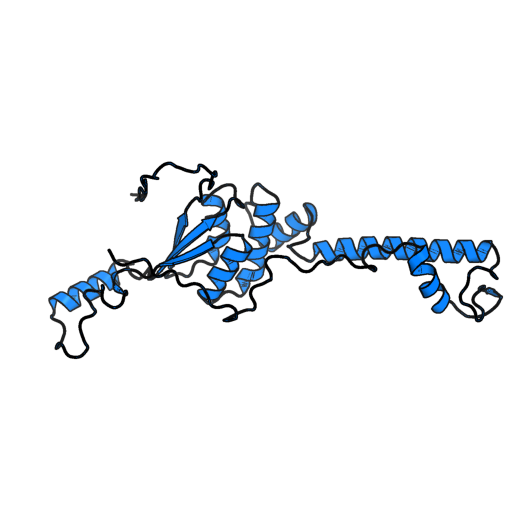 1 87 ? 1.947 -5.175 -10.133 1.00 91.56 87 ALA A CA 1
ATOM 652 C C . ALA A 1 87 ? 2.329 -5.432 -8.665 1.00 91.56 87 ALA A C 1
ATOM 654 O O . ALA A 1 87 ? 1.510 -5.924 -7.888 1.00 91.56 87 ALA A O 1
ATOM 655 N N . ALA A 1 88 ? 3.552 -5.077 -8.265 1.00 90.88 88 ALA A N 1
ATOM 656 C CA . ALA A 1 88 ? 4.003 -5.177 -6.883 1.00 90.88 88 ALA A CA 1
ATOM 657 C C . ALA A 1 88 ? 3.214 -4.235 -5.961 1.00 90.88 88 ALA A C 1
ATOM 659 O O . ALA A 1 88 ? 2.857 -4.637 -4.855 1.00 90.88 88 ALA A O 1
ATOM 660 N N . ALA A 1 89 ? 2.875 -3.025 -6.416 1.00 89.38 89 ALA A N 1
ATOM 661 C CA . ALA A 1 89 ? 2.041 -2.090 -5.665 1.00 89.38 89 ALA A CA 1
ATOM 662 C C . ALA A 1 89 ? 0.653 -2.683 -5.358 1.00 89.38 89 ALA A C 1
ATOM 664 O O . ALA A 1 89 ? 0.171 -2.542 -4.234 1.00 89.38 89 ALA A O 1
ATOM 665 N N . GLN A 1 90 ? 0.061 -3.449 -6.284 1.00 89.50 90 GLN A N 1
ATOM 666 C CA . GLN A 1 90 ? -1.223 -4.135 -6.053 1.00 89.50 90 GLN A CA 1
ATOM 667 C C . GLN A 1 90 ? -1.164 -5.198 -4.944 1.00 89.50 90 GLN A C 1
ATOM 669 O O . GLN A 1 90 ? -2.179 -5.500 -4.308 1.00 89.50 90 GLN A O 1
ATOM 674 N N . ALA A 1 91 ? 0.019 -5.757 -4.672 1.00 87.00 91 ALA A N 1
ATOM 675 C CA . ALA A 1 91 ? 0.218 -6.705 -3.578 1.00 87.00 91 ALA A CA 1
ATOM 676 C C . ALA A 1 91 ? 0.179 -6.037 -2.192 1.00 87.00 91 ALA A C 1
ATOM 678 O O . ALA A 1 91 ? 0.134 -6.733 -1.179 1.00 87.00 91 ALA A O 1
ATOM 679 N N . PHE A 1 92 ? 0.176 -4.704 -2.119 1.00 86.06 92 PHE A N 1
ATOM 680 C CA . PHE A 1 92 ? 0.032 -3.972 -0.869 1.00 86.06 92 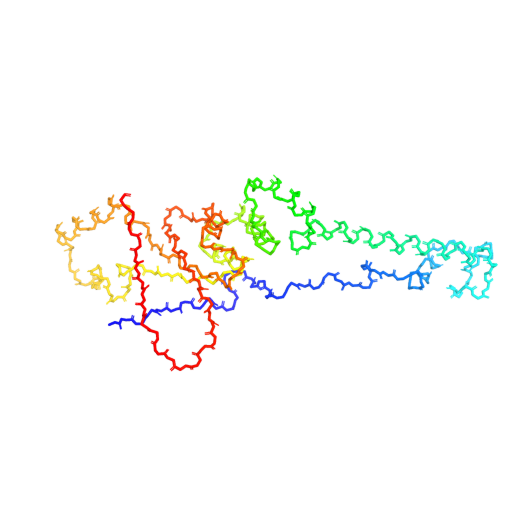PHE A CA 1
ATOM 681 C C . PHE A 1 92 ? -1.351 -3.319 -0.798 1.00 86.06 92 PHE A C 1
ATOM 683 O O . PHE A 1 92 ? -1.650 -2.425 -1.590 1.00 86.06 92 PHE A O 1
ATOM 690 N N . PRO A 1 93 ? -2.180 -3.652 0.210 1.00 82.81 93 PRO A N 1
ATOM 691 C CA . PRO A 1 93 ? -3.500 -3.050 0.379 1.00 82.81 93 PRO A CA 1
ATOM 692 C C . PRO A 1 93 ? -3.521 -1.527 0.417 1.00 82.81 93 PRO A C 1
ATOM 694 O O . PRO A 1 93 ? -4.560 -0.926 0.206 1.00 82.81 93 PRO A O 1
ATOM 697 N N . SER A 1 94 ? -2.410 -0.883 0.775 1.00 80.19 94 SER A N 1
ATOM 698 C CA . SER A 1 94 ? -2.306 0.572 0.845 1.00 80.19 94 SER A CA 1
ATOM 699 C C . SER A 1 94 ? -2.138 1.256 -0.505 1.00 80.19 94 SER A C 1
ATOM 701 O O . SER A 1 94 ? -2.358 2.462 -0.558 1.00 80.19 94 SER A O 1
ATOM 703 N N . LEU A 1 95 ? -1.720 0.508 -1.524 1.00 84.19 95 LEU A N 1
ATOM 704 C CA . LEU A 1 95 ? -1.309 1.002 -2.838 1.00 84.19 95 LEU A CA 1
ATOM 705 C C . LEU A 1 95 ? -2.109 0.362 -3.978 1.00 84.19 95 LEU A C 1
ATOM 707 O O . LEU A 1 95 ? -1.935 0.748 -5.128 1.00 84.19 95 LEU A O 1
ATOM 711 N N . ALA A 1 96 ? -2.976 -0.598 -3.654 1.00 87.50 96 ALA A N 1
ATOM 712 C CA . ALA A 1 96 ? -3.857 -1.225 -4.617 1.00 87.50 96 ALA A CA 1
ATOM 713 C C . ALA A 1 96 ? -4.814 -0.201 -5.244 1.00 87.50 96 ALA A C 1
ATOM 715 O O . ALA A 1 96 ? -5.415 0.625 -4.547 1.00 87.50 96 ALA A O 1
ATOM 716 N N . ASP A 1 97 ? -4.970 -0.293 -6.561 1.00 90.06 97 ASP A N 1
ATOM 717 C CA . ASP A 1 97 ? -6.003 0.422 -7.301 1.00 90.06 97 ASP A CA 1
ATOM 718 C C . ASP A 1 97 ? -7.386 -0.216 -7.079 1.00 90.06 97 ASP A C 1
ATOM 720 O O . ASP A 1 97 ? -7.566 -1.089 -6.230 1.00 90.06 97 ASP A O 1
ATOM 724 N N . GLU A 1 98 ? -8.403 0.231 -7.816 1.00 90.25 98 GLU A N 1
ATOM 725 C CA . GLU A 1 98 ? -9.767 -0.278 -7.652 1.00 90.25 98 GLU A CA 1
ATOM 726 C C . GLU A 1 98 ? -9.902 -1.788 -7.912 1.00 90.25 98 GLU A C 1
ATOM 728 O O . GLU A 1 98 ? -10.667 -2.457 -7.201 1.00 90.25 98 GLU A O 1
ATOM 733 N N . ASP A 1 99 ? -9.158 -2.325 -8.883 1.00 89.38 99 ASP A N 1
ATOM 734 C CA . ASP A 1 99 ? -9.202 -3.737 -9.265 1.00 89.38 99 ASP A CA 1
ATOM 735 C C . ASP A 1 99 ? -8.448 -4.591 -8.241 1.00 89.38 99 ASP A C 1
ATOM 737 O O . ASP A 1 99 ? -8.973 -5.608 -7.762 1.00 89.38 99 ASP A O 1
ATOM 741 N N . GLY A 1 100 ? -7.253 -4.149 -7.837 1.00 91.12 100 GLY A N 1
ATOM 742 C CA . GLY A 1 100 ? -6.494 -4.768 -6.753 1.00 91.12 100 GLY A CA 1
ATOM 743 C C . GLY A 1 100 ? -7.285 -4.766 -5.445 1.00 91.12 100 GLY A C 1
ATOM 744 O O . GLY A 1 100 ? -7.367 -5.783 -4.752 1.00 91.12 100 GLY A O 1
ATOM 745 N N . LEU A 1 101 ? -7.962 -3.660 -5.135 1.00 92.50 101 LEU A N 1
ATOM 746 C CA . LEU A 1 101 ? -8.791 -3.527 -3.941 1.00 92.50 101 LEU A CA 1
ATOM 747 C C . LEU A 1 101 ? -9.984 -4.486 -3.957 1.00 92.50 101 LEU A C 1
ATOM 749 O O . LEU A 1 101 ? -10.274 -5.124 -2.945 1.00 92.50 101 LEU A O 1
ATOM 753 N N . ALA A 1 102 ? -10.641 -4.654 -5.106 1.00 92.25 102 ALA A N 1
ATOM 754 C CA . ALA A 1 102 ? -11.718 -5.630 -5.258 1.00 92.25 102 ALA A CA 1
ATOM 755 C C . ALA A 1 102 ? -11.227 -7.081 -5.081 1.00 92.25 102 ALA A C 1
ATOM 757 O O . ALA A 1 102 ? -11.964 -7.934 -4.573 1.00 92.25 102 ALA A O 1
ATOM 758 N N . ALA A 1 103 ? -9.991 -7.387 -5.488 1.00 92.94 103 ALA A N 1
ATOM 759 C CA . ALA A 1 103 ? -9.379 -8.690 -5.236 1.00 92.94 103 ALA A CA 1
ATOM 760 C C . ALA A 1 103 ? -9.128 -8.917 -3.737 1.00 92.94 103 ALA A C 1
ATOM 762 O O . ALA A 1 103 ? -9.551 -9.948 -3.206 1.00 92.94 103 ALA A O 1
ATOM 763 N N . TRP A 1 104 ? -8.552 -7.927 -3.050 1.00 93.75 104 TRP A N 1
ATOM 764 C CA . TRP A 1 104 ? -8.341 -7.945 -1.600 1.00 93.75 104 TRP A CA 1
ATOM 765 C C . TRP A 1 104 ? -9.638 -8.132 -0.812 1.00 93.75 104 TRP A C 1
ATOM 767 O O . TRP A 1 104 ? -9.707 -8.946 0.108 1.00 93.75 104 TRP A O 1
ATOM 777 N N . GLU A 1 105 ? -10.694 -7.406 -1.176 1.00 93.62 105 GLU A N 1
ATOM 778 C CA . GLU A 1 105 ? -12.001 -7.516 -0.523 1.00 93.62 105 GLU A CA 1
ATOM 779 C C . GLU A 1 105 ? -12.587 -8.920 -0.641 1.00 93.62 105 GLU A C 1
ATOM 781 O O . GLU A 1 105 ? -13.145 -9.444 0.325 1.00 93.62 105 GLU A O 1
ATOM 786 N N . ARG A 1 106 ? -12.420 -9.556 -1.804 1.00 93.88 106 ARG A N 1
ATOM 787 C CA . ARG A 1 106 ? -12.853 -10.935 -2.031 1.00 93.88 106 ARG A CA 1
ATOM 788 C C . ARG A 1 106 ? -12.048 -11.923 -1.192 1.00 93.88 106 ARG A C 1
ATOM 790 O O . ARG A 1 106 ? -12.645 -12.802 -0.577 1.00 93.88 106 ARG A O 1
ATOM 797 N N . GLU A 1 107 ? -10.725 -11.777 -1.163 1.00 91.81 107 GLU A N 1
ATOM 798 C CA . GLU A 1 107 ? -9.826 -12.643 -0.390 1.00 91.81 107 GLU A CA 1
ATOM 799 C C . GLU A 1 107 ? -10.107 -12.557 1.117 1.00 91.81 107 GLU A C 1
ATOM 801 O O . GLU A 1 107 ? -10.180 -13.577 1.799 1.00 91.81 107 GLU A O 1
ATOM 806 N N . LEU A 1 108 ? -10.366 -11.350 1.625 1.00 88.81 108 LEU A N 1
ATOM 807 C CA . LEU A 1 108 ? -10.668 -11.099 3.037 1.00 88.81 108 LEU A CA 1
ATOM 808 C C . LEU A 1 108 ? -12.144 -11.334 3.410 1.00 88.81 108 LEU A C 1
ATOM 810 O O . LEU A 1 108 ? -12.532 -11.107 4.560 1.00 88.81 108 LEU A O 1
ATOM 814 N N . GLY A 1 109 ? -12.985 -11.763 2.464 1.00 90.81 109 GLY A N 1
ATOM 815 C CA . GLY A 1 109 ? -14.403 -12.046 2.703 1.00 90.81 109 GLY A CA 1
ATOM 816 C C . GLY A 1 109 ? -15.245 -10.811 3.053 1.00 90.81 109 GLY A C 1
ATOM 817 O O . GLY A 1 109 ? -16.231 -10.913 3.789 1.00 90.81 109 GLY A O 1
ATOM 818 N N . ILE A 1 110 ? -14.875 -9.630 2.553 1.00 88.25 110 ILE A N 1
ATOM 819 C CA . ILE A 1 110 ? -15.606 -8.376 2.761 1.00 88.25 110 ILE A CA 1
ATOM 820 C C . ILE A 1 110 ? -16.822 -8.357 1.823 1.00 88.25 110 ILE A C 1
ATOM 822 O O . ILE A 1 110 ? -16.748 -7.951 0.670 1.00 88.25 110 ILE A O 1
ATOM 826 N N . ALA A 1 111 ? -17.969 -8.816 2.327 1.00 80.25 111 ALA A N 1
ATOM 827 C CA . ALA A 1 111 ? -19.193 -8.955 1.530 1.00 80.25 111 ALA A CA 1
ATOM 828 C C . ALA A 1 111 ? -19.867 -7.621 1.157 1.00 80.25 111 ALA A C 1
ATOM 830 O O . ALA A 1 111 ? -20.624 -7.559 0.191 1.00 80.25 111 ALA A O 1
ATOM 831 N N . GLN A 1 112 ? -19.642 -6.571 1.949 1.00 79.00 112 GLN A N 1
ATOM 832 C CA . GLN A 1 112 ? -20.191 -5.233 1.722 1.00 79.00 112 GLN A CA 1
ATOM 833 C C . GLN A 1 112 ? -19.040 -4.232 1.797 1.00 79.00 112 GLN A C 1
ATOM 835 O O . GLN A 1 112 ? -18.745 -3.751 2.896 1.00 79.00 112 GLN A O 1
ATOM 840 N N . PRO A 1 113 ? -18.350 -3.983 0.671 1.00 78.50 113 PRO A N 1
ATOM 841 C CA . PRO A 1 113 ? -17.289 -2.996 0.637 1.00 78.50 113 PRO A CA 1
ATOM 842 C C . PRO A 1 113 ? -17.851 -1.619 0.976 1.00 78.50 113 PRO A C 1
ATOM 844 O O . PRO A 1 113 ? -19.035 -1.333 0.768 1.00 78.50 113 PRO A O 1
ATOM 847 N N . ALA A 1 114 ? -16.989 -0.792 1.550 1.00 82.62 114 ALA A N 1
ATOM 848 C CA . ALA A 1 114 ? -17.335 0.575 1.877 1.00 82.62 114 ALA A CA 1
ATOM 849 C C . ALA A 1 114 ? -17.610 1.400 0.608 1.00 82.62 114 ALA A C 1
ATOM 851 O O . ALA A 1 114 ? -17.187 1.031 -0.489 1.00 82.62 114 ALA A O 1
ATOM 852 N N . ALA A 1 115 ? -18.320 2.517 0.742 1.00 82.88 115 ALA A N 1
ATOM 853 C CA . ALA A 1 115 ? -18.757 3.291 -0.422 1.00 82.88 115 ALA A CA 1
ATOM 854 C C . ALA A 1 115 ? -17.620 4.063 -1.118 1.00 82.88 115 ALA A C 1
ATOM 856 O O . ALA A 1 115 ? -17.644 4.238 -2.336 1.00 82.88 115 ALA A O 1
ATOM 857 N N . THR A 1 116 ? -16.609 4.509 -0.365 1.00 88.25 116 THR A N 1
ATOM 858 C CA . THR A 1 116 ? -15.478 5.290 -0.893 1.00 88.25 116 THR A CA 1
ATOM 859 C C . THR A 1 116 ? -14.203 4.452 -0.975 1.00 88.25 116 THR A C 1
ATOM 861 O O . THR A 1 116 ? -13.982 3.560 -0.157 1.00 88.25 116 THR A O 1
ATOM 864 N N . ILE A 1 117 ? -13.309 4.762 -1.925 1.00 88.12 117 ILE A N 1
ATOM 865 C CA . ILE A 1 117 ? -12.005 4.078 -2.052 1.00 88.12 117 ILE A CA 1
ATOM 866 C C . ILE A 1 117 ? -11.204 4.184 -0.746 1.00 88.12 117 ILE A C 1
ATOM 868 O O . ILE A 1 117 ? -10.651 3.192 -0.280 1.00 88.12 117 ILE A O 1
ATOM 872 N N . ALA A 1 118 ? -11.200 5.357 -0.107 1.00 85.19 118 ALA A N 1
ATOM 873 C CA . ALA A 1 118 ? -10.501 5.569 1.159 1.00 85.19 118 ALA A CA 1
ATOM 874 C C . ALA A 1 118 ? -11.030 4.654 2.280 1.00 85.19 118 ALA A C 1
ATOM 876 O O . ALA A 1 118 ? -10.241 4.000 2.965 1.00 85.19 118 ALA A O 1
ATOM 877 N N . ALA A 1 119 ? -12.354 4.543 2.430 1.00 84.56 119 ALA A N 1
ATOM 878 C CA . ALA A 1 119 ? -12.979 3.665 3.418 1.00 84.56 119 ALA A CA 1
ATOM 879 C C . ALA A 1 119 ? -12.764 2.176 3.101 1.00 84.56 119 ALA A C 1
ATOM 881 O O . ALA A 1 119 ? -12.581 1.357 4.009 1.00 84.56 119 ALA A O 1
ATOM 882 N N . ARG A 1 120 ? -12.748 1.809 1.814 1.00 90.75 120 ARG A N 1
ATOM 883 C CA . ARG A 1 120 ? -12.442 0.447 1.356 1.00 90.75 120 ARG A CA 1
ATOM 884 C C . ARG A 1 120 ? -11.005 0.069 1.717 1.00 90.75 120 ARG A C 1
ATOM 886 O O . ARG A 1 120 ? -10.803 -0.933 2.399 1.00 90.75 120 ARG A O 1
ATOM 893 N N . LEU A 1 121 ? -10.029 0.918 1.379 1.00 88.12 121 LEU A N 1
ATOM 894 C CA . LEU A 1 121 ? -8.616 0.745 1.746 1.00 88.12 121 LEU A CA 1
ATOM 895 C C . LEU A 1 121 ? -8.442 0.625 3.265 1.00 88.12 121 LEU A C 1
ATOM 897 O O . LEU A 1 121 ? -7.770 -0.288 3.743 1.00 88.12 121 LEU A O 1
ATOM 901 N N . ALA A 1 122 ? -9.083 1.506 4.037 1.00 85.12 122 ALA A N 1
ATOM 902 C CA . ALA A 1 122 ? -9.089 1.443 5.497 1.00 85.12 122 ALA A CA 1
ATOM 903 C C . ALA A 1 122 ? -9.643 0.103 6.013 1.00 85.12 122 ALA A C 1
ATOM 905 O O . ALA A 1 122 ? -9.023 -0.542 6.859 1.00 85.12 122 ALA A O 1
ATOM 906 N N . THR A 1 123 ? -10.773 -0.358 5.469 1.00 86.44 123 THR A N 1
ATOM 907 C CA . THR A 1 123 ? -11.394 -1.636 5.851 1.00 86.44 123 THR A CA 1
ATOM 908 C C . THR A 1 123 ? -10.488 -2.820 5.528 1.00 86.44 123 THR A C 1
ATOM 910 O O . THR A 1 123 ? -10.311 -3.697 6.373 1.00 86.44 123 THR A O 1
ATOM 913 N N . VAL A 1 124 ? -9.877 -2.845 4.342 1.00 88.94 124 VAL A N 1
ATOM 914 C CA . VAL A 1 124 ? -8.936 -3.901 3.943 1.00 88.94 124 VAL A CA 1
ATOM 915 C C . VAL A 1 124 ? -7.707 -3.904 4.850 1.00 88.94 124 VAL A C 1
ATOM 917 O O . VAL A 1 124 ? -7.328 -4.967 5.332 1.00 88.94 124 VAL A O 1
ATOM 920 N N . ARG A 1 125 ? -7.125 -2.739 5.168 1.00 84.88 125 ARG A N 1
ATOM 921 C CA . ARG A 1 125 ? -5.992 -2.633 6.107 1.00 84.88 125 ARG A CA 1
ATOM 922 C C . ARG A 1 125 ? -6.344 -3.196 7.481 1.00 84.88 125 ARG A C 1
ATOM 924 O O . ARG A 1 125 ? -5.592 -4.010 8.013 1.00 84.88 125 ARG A O 1
ATOM 931 N N . ILE A 1 126 ? -7.499 -2.803 8.024 1.00 82.81 126 ILE A N 1
ATOM 932 C CA . ILE A 1 126 ? -8.011 -3.313 9.302 1.00 82.81 126 ILE A CA 1
ATOM 933 C C . ILE A 1 126 ? -8.159 -4.838 9.242 1.00 82.81 126 ILE A C 1
ATOM 935 O O . ILE A 1 126 ? -7.725 -5.539 10.150 1.00 82.81 126 ILE A O 1
ATOM 939 N N . ARG A 1 127 ? -8.748 -5.370 8.167 1.00 85.50 127 ARG A N 1
ATOM 940 C CA . ARG A 1 127 ? -9.013 -6.807 8.023 1.00 85.50 127 ARG A CA 1
ATOM 941 C C . ARG A 1 127 ? -7.745 -7.634 7.843 1.00 85.50 127 ARG A C 1
ATOM 943 O O . ARG A 1 127 ? -7.626 -8.670 8.488 1.00 85.50 127 ARG A O 1
ATOM 950 N N . ALA A 1 128 ? -6.809 -7.170 7.021 1.00 84.19 128 ALA A N 1
ATOM 951 C CA . ALA A 1 128 ? -5.540 -7.845 6.775 1.00 84.19 128 ALA A CA 1
ATOM 952 C C . ALA A 1 128 ? -4.665 -7.899 8.040 1.00 84.19 128 ALA A C 1
ATOM 954 O O . ALA A 1 128 ? -4.070 -8.930 8.338 1.00 84.19 128 ALA A O 1
ATOM 955 N N . GLN A 1 129 ? -4.622 -6.810 8.815 1.00 79.81 129 GLN A N 1
ATOM 956 C CA . GLN A 1 129 ? -3.835 -6.729 10.054 1.00 79.81 129 GLN A CA 1
ATOM 957 C C . GLN A 1 129 ? -4.534 -7.409 11.242 1.00 79.81 129 GLN A C 1
ATOM 959 O O . GLN A 1 129 ? -3.882 -7.969 12.122 1.00 79.81 129 GLN A O 1
ATOM 964 N N . GLY A 1 130 ? -5.868 -7.394 11.273 1.00 72.75 130 GLY A N 1
ATOM 965 C CA . GLY A 1 130 ? -6.648 -7.871 12.413 1.00 72.75 130 GLY A CA 1
ATOM 966 C C . GLY A 1 130 ? -6.678 -9.391 12.595 1.00 72.75 130 GLY A C 1
ATOM 967 O O . GLY A 1 130 ? -7.109 -9.868 13.639 1.00 72.75 130 GLY A O 1
ATOM 968 N N . VAL A 1 131 ? -6.178 -10.181 11.638 1.00 68.50 131 VAL A N 1
ATOM 969 C CA . VAL A 1 131 ? -6.055 -11.645 11.804 1.00 68.50 131 VAL A CA 1
ATOM 970 C C . VAL A 1 131 ? -5.151 -12.009 12.995 1.00 68.50 131 VAL A C 1
ATOM 972 O O . VAL A 1 131 ? -5.334 -13.060 13.604 1.00 68.50 131 VAL A O 1
ATOM 975 N N . ALA A 1 132 ? -4.208 -11.133 13.361 1.00 58.94 132 ALA A N 1
ATOM 976 C CA . ALA A 1 132 ? -3.250 -11.362 14.442 1.00 58.94 132 ALA A CA 1
ATOM 977 C C . ALA A 1 132 ? -3.561 -10.604 15.748 1.00 58.94 132 ALA A C 1
ATOM 979 O O . ALA A 1 132 ? -2.809 -10.741 16.710 1.00 58.94 132 ALA A O 1
ATOM 980 N N . SER A 1 133 ? -4.628 -9.798 15.809 1.00 62.22 133 SER A N 1
ATOM 981 C CA . SER A 1 133 ? -4.916 -8.983 16.997 1.00 62.22 133 SER A CA 1
ATOM 982 C C . SER A 1 133 ? -5.476 -9.829 18.141 1.00 62.22 133 SER A C 1
ATOM 984 O O . SER A 1 133 ? -6.513 -10.474 17.980 1.00 62.22 133 SER A O 1
ATOM 986 N N . VAL A 1 134 ? -4.820 -9.793 19.304 1.00 61.53 134 VAL A N 1
ATOM 987 C CA . VAL A 1 134 ? -5.221 -10.551 20.509 1.00 61.53 134 VAL A CA 1
ATOM 988 C C . VAL A 1 134 ? -5.391 -9.626 21.721 1.00 61.53 134 VAL A C 1
ATOM 990 O O . VAL A 1 134 ? -6.126 -9.955 22.653 1.00 61.53 134 VAL A O 1
ATOM 993 N N . ALA A 1 135 ? -4.757 -8.449 21.716 1.00 68.75 135 ALA A N 1
ATOM 994 C CA . ALA A 1 135 ? -4.741 -7.518 22.837 1.00 68.75 135 ALA A CA 1
ATOM 995 C C . ALA A 1 135 ? -5.553 -6.228 22.576 1.00 68.75 135 ALA A C 1
ATOM 997 O O . ALA A 1 135 ? -5.694 -5.787 21.435 1.00 68.75 135 ALA A O 1
ATOM 998 N N . PRO A 1 136 ? -6.023 -5.532 23.632 1.00 66.25 136 PRO A N 1
ATOM 999 C CA . PRO A 1 136 ? -6.676 -4.224 23.497 1.00 66.25 136 PRO A CA 1
ATOM 1000 C C . PRO A 1 136 ? -5.816 -3.159 22.798 1.00 66.25 136 PRO A C 1
ATOM 1002 O O . PRO A 1 136 ? -6.347 -2.299 22.098 1.00 66.25 136 PRO A O 1
ATOM 1005 N N . ALA A 1 137 ? -4.490 -3.218 22.959 1.00 69.62 137 ALA A N 1
ATOM 1006 C CA . ALA A 1 137 ? -3.565 -2.333 22.252 1.00 69.62 137 ALA A CA 1
ATOM 1007 C C . ALA A 1 137 ? -3.626 -2.542 20.728 1.00 69.62 137 ALA A C 1
ATOM 1009 O O . ALA A 1 137 ? -3.614 -1.566 19.976 1.00 69.62 137 ALA A O 1
ATOM 1010 N N . ASP A 1 138 ? -3.789 -3.791 20.283 1.00 70.12 138 ASP A N 1
ATOM 1011 C CA . ASP A 1 138 ? -3.935 -4.130 18.866 1.00 70.12 138 ASP A CA 1
ATOM 1012 C C . ASP A 1 138 ? -5.235 -3.545 18.308 1.00 70.12 138 ASP A C 1
ATOM 1014 O O . ASP A 1 138 ? -5.253 -3.022 17.199 1.00 70.12 138 ASP A O 1
ATOM 1018 N N . PHE A 1 139 ? -6.317 -3.531 19.093 1.00 73.12 139 PHE A N 1
ATOM 1019 C CA . PHE A 1 139 ? -7.562 -2.882 18.678 1.00 73.12 139 PHE A CA 1
ATOM 1020 C C . PHE A 1 139 ? -7.390 -1.372 18.462 1.00 73.12 139 PHE A C 1
ATOM 1022 O O . PHE A 1 139 ? -7.889 -0.822 17.479 1.00 73.12 139 PHE A O 1
ATOM 1029 N N . ILE A 1 140 ? -6.674 -0.688 19.362 1.00 75.56 140 ILE A N 1
ATOM 1030 C CA . ILE A 1 140 ? -6.380 0.745 19.209 1.00 75.56 140 ILE A CA 1
ATOM 1031 C C . ILE A 1 140 ? -5.570 0.984 17.930 1.00 75.56 140 ILE A C 1
ATOM 1033 O O . ILE A 1 140 ? -5.851 1.932 17.195 1.00 75.56 140 ILE A O 1
ATOM 1037 N N . LEU A 1 141 ? -4.594 0.118 17.646 1.00 75.25 141 LEU A N 1
ATOM 1038 C CA . LEU A 1 141 ? -3.813 0.165 16.412 1.00 75.25 141 LEU A CA 1
ATOM 1039 C C . LEU A 1 141 ? -4.708 -0.020 15.177 1.00 75.25 141 LEU A C 1
ATOM 1041 O O . LEU A 1 141 ? -4.636 0.788 14.255 1.00 75.25 141 LEU A O 1
ATOM 1045 N N . LEU A 1 142 ? -5.584 -1.028 15.174 1.00 76.50 142 LEU A N 1
ATOM 1046 C CA . LEU A 1 142 ? -6.509 -1.297 14.069 1.00 76.50 142 LEU A CA 1
ATOM 1047 C C . LEU A 1 142 ? -7.435 -0.111 13.798 1.00 76.50 142 LEU A C 1
ATOM 1049 O O . LEU A 1 142 ? -7.578 0.318 12.657 1.00 76.50 142 LEU A O 1
ATOM 1053 N N . ALA A 1 143 ? -8.027 0.471 14.837 1.00 73.94 143 ALA A N 1
ATOM 1054 C CA . ALA A 1 143 ? -8.873 1.647 14.678 1.00 73.94 143 ALA A CA 1
ATOM 1055 C C . ALA A 1 143 ? -8.100 2.847 14.106 1.00 73.94 143 ALA A C 1
ATOM 1057 O O . ALA A 1 143 ? -8.609 3.534 13.219 1.00 73.94 143 ALA A O 1
ATOM 1058 N N . ARG A 1 144 ? -6.844 3.047 14.525 1.00 76.50 144 ARG A N 1
ATOM 1059 C CA . ARG A 1 144 ? -5.968 4.078 13.947 1.00 76.50 144 ARG A CA 1
ATOM 1060 C C . ARG A 1 144 ? -5.595 3.815 12.492 1.00 76.50 144 ARG A C 1
ATOM 1062 O O . ARG A 1 144 ? -5.495 4.773 11.735 1.00 76.50 144 ARG A O 1
ATOM 1069 N N . LEU A 1 145 ? -5.438 2.558 12.069 1.00 74.88 145 LEU A N 1
ATOM 1070 C CA . LEU A 1 145 ? -5.222 2.224 10.651 1.00 74.88 145 LEU A CA 1
ATOM 1071 C C . LEU A 1 145 ? -6.401 2.646 9.766 1.00 74.88 145 LEU A C 1
ATOM 1073 O O . LEU A 1 145 ? -6.205 2.945 8.589 1.00 74.88 145 LEU A O 1
ATOM 1077 N N . GLY A 1 146 ? -7.607 2.700 10.337 1.00 73.31 146 GLY A N 1
ATOM 1078 C CA . GLY A 1 146 ? -8.786 3.284 9.699 1.00 73.31 146 GLY A CA 1
ATOM 1079 C C . GLY A 1 146 ? -8.895 4.805 9.818 1.00 73.31 146 GLY A C 1
ATOM 1080 O O . GLY A 1 146 ? -9.927 5.357 9.460 1.00 73.31 146 GLY A O 1
ATOM 1081 N N . GLY A 1 147 ? -7.876 5.481 10.355 1.00 72.44 147 GLY A N 1
ATOM 1082 C CA . GLY A 1 147 ? -7.881 6.919 10.625 1.00 72.44 147 GLY A CA 1
ATOM 1083 C C . GLY A 1 147 ? -8.648 7.326 11.885 1.00 72.44 147 GLY A C 1
ATOM 1084 O O . GLY A 1 147 ? -8.708 8.511 12.194 1.00 72.44 147 GLY A O 1
ATOM 1085 N N . ALA A 1 148 ? -9.220 6.385 12.638 1.00 74.81 148 ALA A N 1
ATOM 1086 C CA . ALA A 1 148 ? -10.051 6.711 13.787 1.00 74.81 148 ALA A CA 1
ATOM 1087 C C . ALA A 1 148 ? -9.230 6.989 15.059 1.00 74.81 148 ALA A C 1
ATOM 1089 O O . ALA A 1 148 ? -8.184 6.384 15.316 1.00 74.81 148 ALA A O 1
ATOM 1090 N N . VAL A 1 149 ? -9.744 7.880 15.907 1.00 75.44 149 VAL A N 1
ATOM 1091 C CA . VAL A 1 149 ? -9.187 8.166 17.233 1.00 75.44 149 VAL A CA 1
ATOM 1092 C C . VAL A 1 149 ? -9.914 7.313 18.265 1.00 75.44 149 VAL A C 1
ATOM 1094 O O . VAL A 1 149 ? -11.134 7.376 18.380 1.00 75.44 149 VAL A O 1
ATOM 1097 N N . VAL A 1 150 ? -9.169 6.518 19.036 1.00 71.56 150 VAL A N 1
ATOM 1098 C CA . VAL A 1 150 ? -9.735 5.691 20.112 1.00 71.56 150 VAL A CA 1
ATOM 1099 C C . VAL A 1 150 ? -9.432 6.300 21.468 1.00 71.56 150 VAL A C 1
ATOM 1101 O O . VAL A 1 150 ? -8.270 6.520 21.810 1.00 71.56 150 VAL A O 1
ATOM 1104 N N . THR A 1 151 ? -10.481 6.494 22.259 1.00 74.06 151 THR A N 1
ATOM 1105 C CA . THR A 1 151 ? -10.405 6.786 23.689 1.00 74.06 151 THR A CA 1
ATOM 1106 C C . THR A 1 151 ? -10.936 5.583 24.459 1.00 74.06 151 THR A C 1
ATOM 1108 O O . THR A 1 151 ? -12.064 5.139 24.239 1.00 74.06 151 THR A O 1
ATOM 1111 N N . VAL A 1 152 ? -10.113 5.038 25.353 1.00 68.25 152 VAL A N 1
ATOM 1112 C CA . VAL A 1 152 ? -10.514 3.961 26.263 1.00 68.25 152 VAL A CA 1
ATOM 1113 C C . VAL A 1 152 ? -11.030 4.598 27.545 1.00 68.25 152 VAL A C 1
ATOM 1115 O O . VAL A 1 152 ? -10.284 5.309 28.216 1.00 68.25 152 VAL A O 1
ATOM 1118 N N . GLU A 1 153 ? -12.291 4.349 27.886 1.00 67.94 153 GLU A N 1
ATOM 1119 C CA . GLU A 1 153 ? -12.864 4.773 29.161 1.00 67.94 153 GLU A CA 1
ATOM 1120 C C . GLU A 1 153 ? -13.074 3.569 30.077 1.00 67.94 153 GLU A C 1
ATOM 1122 O O . GLU A 1 153 ? -13.748 2.595 29.722 1.00 67.94 153 GLU A O 1
ATOM 1127 N N . GLU A 1 154 ? -12.495 3.663 31.273 1.00 63.25 154 GLU A N 1
ATOM 1128 C CA . GLU A 1 154 ? -12.737 2.731 32.365 1.00 63.25 154 GLU A CA 1
ATOM 1129 C C . GLU A 1 154 ? -14.097 3.043 33.022 1.00 63.25 154 GLU A C 1
ATOM 1131 O O . GLU A 1 154 ? -14.372 4.211 33.339 1.00 63.25 154 GLU A O 1
ATOM 1136 N N . PRO A 1 155 ? -14.961 2.035 33.242 1.00 66.06 155 PRO A N 1
ATOM 1137 C CA . PRO A 1 155 ? -16.217 2.198 33.953 1.00 66.06 155 PRO A CA 1
ATOM 1138 C C . PRO A 1 155 ? -15.986 2.797 35.338 1.00 66.06 155 PRO A C 1
ATOM 1140 O O . PRO A 1 155 ? -15.034 2.445 36.033 1.00 66.06 155 PRO A O 1
ATOM 1143 N N . GLY A 1 156 ? -16.903 3.661 35.778 1.00 62.09 156 GLY A N 1
ATOM 1144 C CA . GLY A 1 156 ? -16.793 4.343 37.073 1.00 62.09 156 GLY A CA 1
ATOM 1145 C C . GLY A 1 156 ? -16.592 3.394 38.263 1.00 62.09 156 GLY A C 1
ATOM 1146 O O . GLY A 1 156 ? -15.921 3.760 39.222 1.00 62.09 156 GLY A O 1
ATOM 1147 N N . GLN A 1 157 ? -17.090 2.155 38.171 1.00 59.72 157 GLN A N 1
ATOM 1148 C CA . GLN A 1 157 ? -16.928 1.120 39.199 1.00 59.72 157 GLN A CA 1
ATOM 1149 C C . GLN A 1 157 ? -15.489 0.601 39.376 1.00 59.72 157 GLN A C 1
ATOM 1151 O O . GLN A 1 157 ? -15.207 -0.020 40.396 1.00 59.72 157 GLN A O 1
ATOM 1156 N N . PHE A 1 158 ? -14.577 0.861 38.435 1.00 57.16 158 PHE A N 1
ATOM 1157 C CA . PHE A 1 158 ? -13.159 0.487 38.540 1.00 57.16 158 PHE A CA 1
ATOM 1158 C C . PHE A 1 158 ? -12.233 1.700 38.721 1.00 57.16 158 PHE A C 1
ATOM 1160 O O . PHE A 1 158 ? -11.065 1.545 39.068 1.00 57.16 158 PHE A O 1
ATOM 1167 N N . GLN A 1 159 ? -12.763 2.923 38.598 1.00 59.34 159 GLN A N 1
ATOM 1168 C CA . GLN A 1 159 ? -11.985 4.139 38.821 1.00 59.34 159 GLN A CA 1
ATOM 1169 C C . GLN A 1 159 ? -11.495 4.223 40.273 1.00 59.34 159 GLN A C 1
ATOM 1171 O O . GLN A 1 159 ? -12.280 4.351 41.221 1.00 59.34 159 GLN A O 1
ATOM 1176 N N . ILE A 1 160 ? -10.171 4.220 40.439 1.00 49.97 160 ILE A N 1
ATOM 1177 C CA . ILE A 1 160 ? -9.507 4.401 41.735 1.00 49.97 160 ILE A CA 1
ATOM 1178 C C . ILE A 1 160 ? -9.976 5.722 42.368 1.00 49.97 160 ILE A C 1
ATOM 1180 O O . ILE A 1 160 ? -9.780 6.801 41.806 1.00 49.97 160 ILE A O 1
ATOM 1184 N N . GLY A 1 161 ? -10.598 5.632 43.548 1.00 56.97 161 GLY A N 1
ATOM 1185 C CA . GLY A 1 161 ? -11.111 6.775 44.314 1.00 56.97 161 GLY A CA 1
ATOM 1186 C C . GLY A 1 161 ? -12.538 7.224 43.971 1.00 56.97 161 GLY A C 1
ATOM 1187 O O . GLY A 1 161 ? -13.037 8.138 44.619 1.00 56.97 161 GLY A O 1
ATOM 1188 N N . SER A 1 162 ? -13.195 6.599 42.986 1.00 53.19 162 SER A N 1
ATOM 1189 C CA . SER A 1 162 ? -14.616 6.843 42.652 1.00 53.19 162 SER A CA 1
ATOM 1190 C C . SER A 1 162 ? -15.482 5.585 42.756 1.00 53.19 162 SER A C 1
ATOM 1192 O O . SER A 1 162 ? -16.701 5.682 42.882 1.00 53.19 162 SER A O 1
ATOM 1194 N N . SER A 1 163 ? -14.856 4.409 42.722 1.00 52.97 163 SER A N 1
ATOM 1195 C CA . SER A 1 163 ? -15.518 3.133 42.958 1.00 52.97 163 SER A CA 1
ATOM 1196 C C . SER A 1 163 ? -15.988 3.003 44.410 1.00 52.97 163 SER A C 1
ATOM 1198 O O . SER A 1 163 ? -15.195 3.157 45.339 1.00 52.97 163 SER A O 1
ATOM 1200 N N . LEU A 1 164 ? -17.260 2.638 44.604 1.00 49.75 164 LEU A N 1
ATOM 1201 C CA . LEU A 1 164 ? -17.803 2.213 45.903 1.00 49.75 164 LEU A CA 1
ATOM 1202 C C . LEU A 1 164 ? -17.112 0.946 46.444 1.00 49.75 164 LEU A C 1
ATOM 1204 O O . LEU A 1 164 ? -17.137 0.713 47.647 1.00 49.75 164 LEU A O 1
ATOM 1208 N N . LEU A 1 165 ? -16.443 0.172 45.579 1.00 50.25 165 LEU A N 1
ATOM 1209 C CA . LEU A 1 165 ? -15.630 -0.993 45.953 1.00 50.25 165 LEU A CA 1
ATOM 1210 C C . LEU A 1 165 ? -14.225 -0.603 46.439 1.00 50.25 165 LEU A C 1
ATOM 1212 O O . LEU A 1 165 ? -13.448 -1.467 46.839 1.00 50.25 165 LEU A O 1
ATOM 1216 N N . GLY A 1 166 ? -13.875 0.685 46.382 1.00 46.72 166 GLY A N 1
ATOM 1217 C CA . GLY A 1 166 ? -12.570 1.191 46.777 1.00 46.72 166 GLY A CA 1
ATOM 1218 C C . GLY A 1 166 ? -12.608 2.131 47.979 1.00 46.72 166 GLY A C 1
ATOM 1219 O O . GLY A 1 166 ? -12.327 3.318 47.806 1.00 46.72 166 GLY A O 1
ATOM 1220 N N . PRO A 1 167 ? -12.789 1.614 49.206 1.00 44.78 167 PRO A N 1
ATOM 1221 C CA . PRO A 1 167 ? -12.089 2.184 50.342 1.00 44.78 167 PRO A CA 1
ATOM 1222 C C . PRO A 1 167 ? -11.236 1.109 51.019 1.00 44.78 167 PRO A C 1
ATOM 1224 O O . PRO A 1 167 ? -11.761 0.214 51.661 1.00 44.78 167 PRO A O 1
ATOM 1227 N N . SER A 1 168 ? -9.909 1.257 50.910 1.00 47.16 168 SER A N 1
ATOM 1228 C CA . SER A 1 168 ? -8.875 0.695 51.801 1.00 47.16 168 SER A CA 1
ATOM 1229 C C . SER A 1 168 ? -8.965 -0.799 52.158 1.00 47.16 168 SER A C 1
ATOM 1231 O O . SER A 1 168 ? -9.863 -1.224 52.871 1.00 47.16 168 SER A O 1
ATOM 1233 N N . PHE A 1 169 ? -7.909 -1.564 51.868 1.00 45.94 169 PHE A N 1
ATOM 1234 C CA . PHE A 1 169 ? -7.678 -2.911 52.428 1.00 45.94 169 PHE A CA 1
ATOM 1235 C C . PHE A 1 169 ? -7.641 -2.982 53.983 1.00 45.94 169 PHE A C 1
ATOM 1237 O O . PHE A 1 169 ? -7.388 -4.047 54.535 1.00 45.94 169 PHE A O 1
ATOM 1244 N N . ASP A 1 170 ? -7.915 -1.871 54.677 1.00 51.34 170 ASP A N 1
ATOM 1245 C CA . ASP A 1 170 ? -8.020 -1.740 56.133 1.00 51.34 170 ASP A C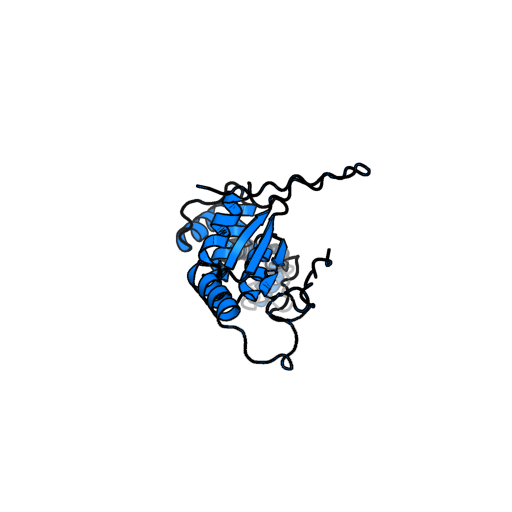A 1
ATOM 1246 C C . ASP A 1 170 ? -9.471 -1.669 56.657 1.00 51.34 170 ASP A C 1
ATOM 1248 O O . ASP A 1 170 ? -9.678 -1.622 57.871 1.00 51.34 170 ASP A O 1
ATOM 1252 N N . GLN A 1 171 ? -10.494 -1.662 55.793 1.00 51.88 171 GLN A N 1
ATOM 1253 C CA . GLN A 1 171 ? -11.892 -1.780 56.228 1.00 51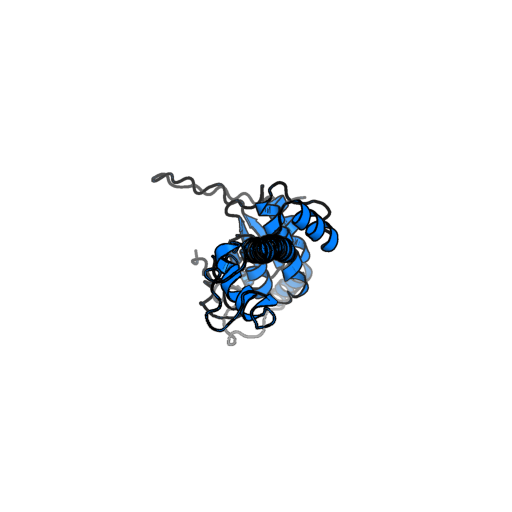.88 171 GLN A CA 1
ATOM 1254 C C . GLN A 1 171 ? -12.340 -3.236 56.074 1.00 51.88 171 GLN A C 1
ATOM 1256 O O . GLN A 1 171 ? -12.107 -3.851 55.041 1.00 51.88 171 GLN A O 1
ATOM 1261 N N . GLY A 1 172 ? -12.872 -3.805 57.161 1.00 59.91 172 GLY A N 1
ATOM 1262 C CA . GLY A 1 172 ? -13.103 -5.242 57.335 1.00 59.91 172 GLY A CA 1
ATOM 1263 C C . GLY A 1 172 ? -14.009 -5.910 56.295 1.00 59.91 172 GLY A C 1
ATOM 1264 O O . GLY A 1 172 ? -14.473 -5.291 55.344 1.00 59.91 172 GLY A O 1
ATOM 1265 N N . THR A 1 173 ? -14.244 -7.209 56.500 1.00 63.03 173 THR A N 1
ATOM 1266 C CA . THR A 1 173 ? -14.981 -8.102 55.593 1.00 63.03 173 THR A CA 1
ATOM 1267 C C . THR A 1 173 ? -16.231 -7.428 55.002 1.00 63.03 173 THR A C 1
ATOM 1269 O O . THR A 1 173 ? -17.020 -6.882 55.780 1.00 63.03 173 THR A O 1
ATOM 1272 N N . PRO A 1 174 ? -16.434 -7.468 53.667 1.00 63.00 174 PRO A N 1
ATOM 1273 C CA . PRO A 1 174 ? -17.624 -6.907 53.030 1.00 63.00 174 PRO A CA 1
ATOM 1274 C C . PRO A 1 174 ? -18.906 -7.454 53.666 1.00 63.00 174 PRO A C 1
ATOM 1276 O O . PRO A 1 174 ? -18.952 -8.622 54.055 1.00 63.00 174 PRO A O 1
ATOM 1279 N N . SER A 1 175 ? -19.944 -6.624 53.774 1.00 76.81 175 SER A N 1
ATOM 1280 C CA . SER A 1 175 ? -21.262 -7.094 54.207 1.00 76.81 175 SER A CA 1
ATOM 1281 C C . SER A 1 175 ? -21.885 -8.017 53.153 1.00 76.81 175 SER A C 1
ATOM 1283 O O . SER A 1 175 ? -21.598 -7.892 51.963 1.00 76.81 175 SER A O 1
ATOM 1285 N N . ASP A 1 176 ? -22.793 -8.901 53.574 1.00 74.69 176 ASP A N 1
ATOM 1286 C CA . ASP A 1 176 ? -23.536 -9.787 52.660 1.00 74.69 176 ASP A CA 1
ATOM 1287 C C . ASP A 1 176 ? -24.315 -9.002 51.587 1.00 74.69 176 ASP A C 1
ATOM 1289 O O . ASP A 1 176 ? -24.477 -9.464 50.463 1.00 74.69 176 ASP A O 1
ATOM 1293 N N . GLU A 1 177 ? -24.753 -7.783 51.909 1.00 71.19 177 GLU A N 1
ATOM 1294 C CA . GLU A 1 177 ? -25.433 -6.878 50.977 1.00 71.19 177 GLU A CA 1
ATOM 1295 C C . GLU A 1 177 ? -24.474 -6.328 49.905 1.00 71.19 177 GLU A C 1
ATOM 1297 O O . GLU A 1 177 ? -24.832 -6.277 48.731 1.00 71.19 177 GLU A O 1
ATOM 1302 N N . ALA A 1 178 ? -23.225 -6.016 50.275 1.00 64.50 178 ALA A N 1
ATOM 1303 C CA . ALA A 1 178 ? -22.185 -5.625 49.322 1.00 64.50 178 ALA A CA 1
ATOM 1304 C C . ALA A 1 178 ? -21.747 -6.804 48.436 1.00 64.50 178 ALA A C 1
ATOM 1306 O O . ALA A 1 178 ? -21.483 -6.618 47.250 1.00 64.50 178 ALA A O 1
ATOM 1307 N N . LEU A 1 179 ? -21.705 -8.025 48.983 1.00 65.81 179 LEU A N 1
ATOM 1308 C CA . LEU A 1 179 ? -21.454 -9.239 48.198 1.00 65.81 179 LEU A CA 1
ATOM 1309 C C . LEU A 1 179 ? -22.588 -9.508 47.202 1.00 65.81 179 LEU A C 1
ATOM 1311 O O . LEU A 1 179 ? -22.314 -9.782 46.039 1.00 65.81 179 LEU A O 1
ATOM 1315 N N . ALA A 1 180 ? -23.847 -9.341 47.612 1.00 66.31 180 ALA A N 1
ATOM 1316 C CA . ALA A 1 180 ? -24.997 -9.481 46.720 1.00 66.31 180 ALA A CA 1
ATOM 1317 C C . ALA A 1 180 ? -25.011 -8.423 45.599 1.00 66.31 180 ALA A C 1
ATOM 1319 O O . ALA A 1 180 ? -25.425 -8.719 44.478 1.00 66.31 180 ALA A O 1
ATOM 1320 N N . GLU A 1 181 ? -24.534 -7.204 45.866 1.00 59.31 181 GLU A N 1
ATOM 1321 C CA . GLU A 1 181 ? -24.367 -6.168 44.841 1.00 59.31 181 GLU A CA 1
ATOM 1322 C C . GLU A 1 181 ? -23.249 -6.528 43.845 1.00 59.31 181 GLU A C 1
ATOM 1324 O O . GLU A 1 181 ? -23.437 -6.385 42.635 1.00 59.31 181 GLU A O 1
ATOM 1329 N N . ILE A 1 182 ? -22.124 -7.073 44.327 1.00 55.38 182 ILE A N 1
ATOM 1330 C CA . ILE A 1 182 ? -21.036 -7.594 43.482 1.00 55.38 182 ILE A CA 1
ATOM 1331 C C . ILE A 1 182 ? -21.529 -8.756 42.605 1.00 55.38 182 ILE A C 1
ATOM 1333 O O . ILE A 1 182 ? -21.262 -8.764 41.402 1.00 55.38 182 ILE A O 1
ATOM 1337 N N . ASP A 1 183 ? -22.285 -9.696 43.172 1.00 60.53 183 ASP A N 1
ATOM 1338 C CA . ASP A 1 183 ? -22.829 -10.850 42.448 1.00 60.53 183 ASP A CA 1
ATOM 1339 C C . ASP A 1 183 ? -23.889 -10.430 41.413 1.00 60.53 183 ASP A C 1
ATOM 1341 O O . ASP A 1 183 ? -23.904 -10.930 40.289 1.00 60.53 183 ASP A O 1
ATOM 1345 N N . MET A 1 184 ? -24.723 -9.431 41.724 1.00 52.84 184 MET A N 1
ATOM 1346 C CA . MET A 1 184 ? -25.683 -8.857 40.772 1.00 52.84 184 MET A CA 1
ATOM 1347 C C . MET A 1 184 ? -24.982 -8.157 39.595 1.00 52.84 184 MET A C 1
ATOM 1349 O O . MET A 1 184 ? -25.424 -8.265 38.447 1.00 52.84 184 MET A O 1
ATOM 1353 N N . ILE A 1 185 ? -23.879 -7.449 39.858 1.00 50.38 185 ILE A N 1
ATOM 1354 C CA . ILE A 1 185 ? -23.029 -6.871 38.808 1.00 50.38 185 ILE A CA 1
ATOM 1355 C C . ILE A 1 185 ? -22.393 -7.998 37.979 1.00 50.38 185 ILE A C 1
ATOM 1357 O O . ILE A 1 185 ? -22.284 -7.874 36.757 1.00 50.38 185 ILE A O 1
ATOM 1361 N N . ALA A 1 186 ? -22.037 -9.122 38.604 1.00 52.56 186 ALA A N 1
ATOM 1362 C CA . ALA A 1 186 ? -21.459 -10.255 37.900 1.00 52.56 186 ALA A CA 1
ATOM 1363 C C . ALA A 1 186 ? -22.443 -10.942 36.927 1.00 52.56 186 ALA A C 1
ATOM 1365 O O . ALA A 1 186 ? -22.020 -11.353 35.844 1.00 52.56 186 ALA A O 1
ATOM 1366 N N . ASP A 1 187 ? -23.735 -10.997 37.265 1.00 51.72 187 ASP A N 1
ATOM 1367 C CA . ASP A 1 187 ? -24.782 -11.667 36.474 1.00 51.72 187 ASP A CA 1
ATOM 1368 C C . ASP A 1 187 ? -25.330 -10.830 35.297 1.00 51.72 187 ASP A C 1
ATOM 1370 O O . ASP A 1 187 ? -25.804 -11.376 34.298 1.00 51.72 187 ASP A O 1
ATOM 1374 N N . ALA A 1 188 ? -25.264 -9.497 35.358 1.00 52.00 188 ALA A N 1
ATOM 1375 C CA . ALA A 1 188 ? -26.007 -8.619 34.444 1.00 52.00 188 ALA A CA 1
ATOM 1376 C C . ALA A 1 188 ? -25.327 -8.304 33.093 1.00 52.00 188 ALA A C 1
ATOM 1378 O O . ALA A 1 188 ? -25.638 -7.283 32.477 1.00 52.00 188 ALA A O 1
ATOM 1379 N N . ASN A 1 189 ? -24.390 -9.121 32.592 1.00 47.88 189 ASN A N 1
ATOM 1380 C CA . ASN A 1 189 ? -23.557 -8.740 31.431 1.00 47.88 189 ASN A CA 1
ATOM 1381 C C . ASN A 1 189 ? -22.717 -7.459 31.700 1.00 47.88 189 ASN A C 1
ATOM 1383 O O . ASN A 1 189 ? -22.178 -6.854 30.771 1.00 47.88 189 ASN A O 1
ATOM 1387 N N . ALA A 1 190 ? -22.585 -7.035 32.968 1.00 47.09 190 ALA A N 1
ATOM 1388 C CA . ALA A 1 190 ? -21.889 -5.804 33.357 1.00 47.09 190 ALA A CA 1
ATOM 1389 C C . ALA A 1 190 ? -20.357 -5.911 33.235 1.00 47.09 190 ALA A C 1
ATOM 1391 O O . ALA A 1 190 ? -19.646 -4.917 33.383 1.00 47.09 190 ALA A O 1
ATOM 1392 N N . TRP A 1 191 ? -19.853 -7.096 32.876 1.00 46.16 191 TRP A N 1
ATOM 1393 C CA . TRP A 1 191 ? -18.477 -7.332 32.444 1.00 46.16 191 TRP A CA 1
ATOM 1394 C C . TRP A 1 191 ? -18.183 -6.830 31.021 1.00 46.16 191 TRP A C 1
ATOM 1396 O O . TRP A 1 191 ? -17.162 -7.198 30.442 1.00 46.16 191 TRP A O 1
ATOM 1406 N N . SER A 1 192 ? -19.013 -5.969 30.423 1.00 51.06 192 SER A N 1
ATOM 1407 C CA . SER A 1 192 ? -18.498 -5.058 29.397 1.00 51.06 192 SER A CA 1
ATOM 1408 C C . SER A 1 192 ? -17.588 -4.034 30.090 1.00 51.06 192 SER A C 1
ATOM 1410 O O . SER A 1 192 ? -18.006 -2.917 30.391 1.00 51.06 192 SER A O 1
ATOM 1412 N N . VAL A 1 193 ? -16.367 -4.463 30.425 1.00 58.75 193 VAL A N 1
ATOM 1413 C CA . VAL A 1 193 ? -15.446 -3.791 31.359 1.00 58.75 193 VAL A CA 1
ATOM 1414 C C . VAL A 1 193 ? -14.847 -2.523 30.758 1.00 58.75 193 VAL A C 1
ATOM 1416 O O . VAL A 1 193 ? -14.289 -1.725 31.489 1.00 58.75 193 VAL A O 1
ATOM 1419 N N . PHE A 1 194 ? -14.965 -2.284 29.450 1.00 59.28 194 PHE A N 1
ATOM 1420 C CA . PHE A 1 194 ? -14.411 -1.081 28.827 1.00 59.28 194 PHE A CA 1
ATOM 1421 C C . PHE A 1 194 ? -15.332 -0.517 27.752 1.00 59.28 194 PHE A C 1
ATOM 1423 O O . PHE A 1 194 ? -15.864 -1.248 26.908 1.00 59.28 194 PHE A O 1
ATOM 1430 N N . HIS A 1 195 ? -15.490 0.807 27.772 1.00 68.62 195 HIS A N 1
ATOM 1431 C CA . HIS A 1 195 ? -16.099 1.555 26.683 1.00 68.62 195 HIS A CA 1
ATOM 1432 C C . HIS A 1 195 ? -14.989 2.052 25.762 1.00 68.62 195 HIS A C 1
ATOM 1434 O O . HIS A 1 195 ? -14.141 2.848 26.164 1.00 68.62 195 HIS A O 1
ATOM 1440 N N . LEU A 1 196 ? -15.000 1.590 24.513 1.00 68.31 196 LEU A N 1
ATOM 1441 C CA . LEU A 1 196 ? -14.122 2.133 23.483 1.00 68.31 196 LEU A CA 1
ATOM 1442 C C . LEU A 1 196 ? -14.877 3.197 22.712 1.00 68.31 196 LEU A C 1
ATOM 1444 O O . LEU A 1 196 ? -15.763 2.875 21.918 1.00 68.31 196 LEU A O 1
ATOM 1448 N N . LYS A 1 197 ? -14.522 4.455 22.961 1.00 76.81 197 LYS A N 1
ATOM 1449 C CA . LYS A 1 197 ? -14.998 5.588 22.180 1.00 76.81 197 LYS A CA 1
ATOM 1450 C C . LYS A 1 197 ? -14.140 5.719 20.941 1.00 76.81 197 LYS A C 1
ATOM 1452 O O . LYS A 1 197 ? -12.948 5.983 21.052 1.00 76.81 197 LYS A O 1
ATOM 1457 N N . VAL A 1 198 ? -14.739 5.503 19.779 1.00 72.12 198 VAL A N 1
ATOM 1458 C CA . VAL A 1 198 ? -14.043 5.625 18.496 1.00 72.12 198 VAL A CA 1
ATOM 1459 C C . VAL A 1 198 ? -14.629 6.800 17.735 1.00 72.12 198 VAL A C 1
ATOM 1461 O O . VAL A 1 198 ? -15.824 6.804 17.445 1.00 72.12 198 VAL A O 1
ATOM 1464 N N . GLU A 1 199 ? -13.790 7.786 17.444 1.00 80.00 199 GLU A N 1
ATOM 1465 C CA . GLU A 1 199 ? -14.123 8.966 16.652 1.00 80.00 199 GLU A CA 1
ATOM 1466 C C . GLU A 1 199 ? -13.562 8.799 15.240 1.00 80.00 199 GLU A C 1
ATOM 1468 O O . GLU A 1 199 ? -12.356 8.634 15.058 1.00 80.00 199 GLU A O 1
ATOM 1473 N N . ASP A 1 200 ? -14.439 8.835 14.242 1.00 76.00 200 ASP A N 1
ATOM 1474 C CA . ASP A 1 200 ? -14.055 8.829 12.830 1.00 76.00 200 ASP A CA 1
ATOM 1475 C C . ASP A 1 200 ? -13.861 10.268 12.331 1.00 76.00 200 ASP A C 1
ATOM 1477 O O . ASP A 1 200 ? -14.825 11.034 12.377 1.00 76.00 200 ASP A O 1
ATOM 1481 N N . PRO A 1 201 ? -12.679 10.665 11.824 1.00 74.81 201 PRO A N 1
ATOM 1482 C CA . PRO A 1 201 ? -12.473 11.996 11.251 1.00 74.81 201 PRO A CA 1
ATOM 1483 C C . PRO A 1 201 ? -13.175 12.217 9.897 1.00 74.81 201 PRO A C 1
ATOM 1485 O O . PRO A 1 201 ? -13.039 13.300 9.326 1.00 74.81 201 PRO A O 1
ATOM 1488 N N . GLY A 1 202 ? -13.914 11.230 9.384 1.00 78.69 202 GLY A N 1
ATOM 1489 C CA . GLY A 1 202 ? -14.673 11.308 8.133 1.00 78.69 202 GLY A CA 1
ATOM 1490 C C . GLY A 1 202 ? -14.111 10.420 7.026 1.00 78.69 202 GLY A C 1
ATOM 1491 O O . GLY A 1 202 ? -14.294 10.728 5.850 1.00 78.69 202 GLY A O 1
ATOM 1492 N N . VAL A 1 203 ? -13.392 9.352 7.388 1.00 80.69 203 VAL A N 1
ATOM 1493 C CA . VAL A 1 203 ? -12.925 8.344 6.427 1.00 80.69 203 VAL A CA 1
ATOM 1494 C C . VAL A 1 203 ? -14.095 7.480 5.969 1.00 80.69 203 VAL A C 1
ATOM 1496 O O . VAL A 1 203 ? -14.188 7.171 4.783 1.00 80.69 203 VAL A O 1
ATOM 1499 N N . PHE A 1 204 ? -14.993 7.116 6.885 1.00 81.00 204 PHE A N 1
ATOM 1500 C CA . PHE A 1 204 ? -16.183 6.328 6.589 1.00 81.00 204 PHE A CA 1
ATOM 1501 C C . PHE A 1 204 ? -17.396 7.245 6.379 1.00 81.00 204 PHE A C 1
ATOM 1503 O O . PHE A 1 204 ? -17.479 8.342 6.933 1.00 81.00 204 PHE A O 1
ATOM 1510 N N . GLU A 1 205 ? -18.379 6.795 5.597 1.00 80.38 205 GLU A N 1
ATOM 1511 C CA . GLU A 1 205 ? -19.618 7.552 5.350 1.00 80.38 205 GLU A CA 1
ATOM 1512 C C . GLU A 1 205 ? -20.480 7.703 6.611 1.00 80.38 205 GLU A C 1
ATOM 1514 O O . GLU A 1 205 ? -21.380 8.542 6.667 1.00 80.38 205 GLU A O 1
ATOM 1519 N N . GLY A 1 206 ? -20.213 6.893 7.637 1.00 78.75 206 GLY A N 1
ATOM 1520 C CA . GLY A 1 206 ? -20.815 7.063 8.945 1.00 78.75 206 GLY A CA 1
ATOM 1521 C C . GLY A 1 206 ? -20.511 5.937 9.924 1.00 78.75 206 GLY A C 1
ATOM 1522 O O . GLY A 1 206 ? -19.874 4.924 9.624 1.00 78.75 206 GLY A O 1
ATOM 1523 N N . VAL A 1 207 ? -21.065 6.095 11.126 1.00 77.94 207 VAL A N 1
ATOM 1524 C CA . VAL A 1 207 ? -20.849 5.210 12.282 1.00 77.94 207 VAL A CA 1
ATOM 1525 C C . VAL A 1 207 ? -21.119 3.731 11.979 1.00 77.94 207 VAL A C 1
ATOM 1527 O O . VAL A 1 207 ? -20.402 2.852 12.461 1.00 77.94 207 VAL A O 1
ATOM 1530 N N . ALA A 1 208 ? -22.152 3.432 11.189 1.00 81.25 208 ALA A N 1
ATOM 1531 C CA . ALA A 1 208 ? -22.516 2.056 10.857 1.00 81.25 208 ALA A CA 1
ATOM 1532 C C . ALA A 1 208 ? -21.447 1.350 10.008 1.00 81.25 208 ALA A C 1
ATOM 1534 O O . ALA A 1 208 ? -21.256 0.139 10.129 1.00 81.25 208 ALA A O 1
ATOM 1535 N N . GLU A 1 209 ? -20.743 2.088 9.154 1.00 80.06 209 GLU A N 1
ATOM 1536 C CA . GLU A 1 209 ? -19.702 1.550 8.284 1.00 80.06 209 GLU A CA 1
ATOM 1537 C C . GLU A 1 209 ? -18.416 1.272 9.068 1.00 80.06 209 GLU A C 1
ATOM 1539 O O . GLU A 1 209 ? -17.961 0.126 9.083 1.00 80.06 209 GLU A O 1
ATOM 1544 N N . LEU A 1 210 ? -17.934 2.244 9.849 1.00 79.12 210 LEU A N 1
ATOM 1545 C CA . LEU A 1 210 ? -16.811 2.048 10.773 1.00 79.12 210 LEU A CA 1
ATOM 1546 C C . LEU A 1 210 ? -17.071 0.885 11.747 1.00 79.12 210 LEU A C 1
ATOM 1548 O O . LEU A 1 210 ? -16.206 0.036 11.980 1.00 79.12 210 LEU A O 1
ATOM 1552 N N . ARG A 1 211 ? -18.290 0.794 12.296 1.00 81.62 211 ARG A N 1
ATOM 1553 C CA . ARG A 1 211 ? -18.665 -0.304 13.195 1.00 81.62 211 ARG A CA 1
ATOM 1554 C C . ARG A 1 211 ? -18.572 -1.661 12.503 1.00 81.62 211 ARG A C 1
ATOM 1556 O O . ARG A 1 211 ? -18.086 -2.600 13.124 1.00 81.62 211 ARG A O 1
ATOM 1563 N N . ARG A 1 212 ? -19.012 -1.788 11.246 1.00 82.44 212 ARG A N 1
ATOM 1564 C CA . ARG A 1 212 ? -18.893 -3.042 10.475 1.00 82.44 212 ARG A CA 1
ATOM 1565 C C . ARG A 1 212 ? -17.434 -3.412 10.199 1.00 82.44 212 ARG A C 1
ATOM 1567 O O . ARG A 1 212 ? -17.103 -4.599 10.237 1.00 82.44 212 ARG A O 1
ATOM 1574 N N . ALA A 1 213 ? -16.574 -2.424 9.954 1.00 79.19 213 ALA A N 1
ATOM 1575 C CA . ALA A 1 213 ? -15.145 -2.649 9.749 1.00 79.19 213 ALA A CA 1
ATOM 1576 C C . ALA A 1 213 ? -14.467 -3.201 11.017 1.00 79.19 213 ALA A C 1
ATOM 1578 O O . ALA A 1 213 ? -13.741 -4.192 10.935 1.00 79.19 213 ALA A O 1
ATOM 1579 N N . LEU A 1 214 ? -14.763 -2.618 12.187 1.00 80.62 214 LEU A N 1
ATOM 1580 C CA . LEU A 1 214 ? -14.136 -2.975 13.468 1.00 80.62 214 LEU A CA 1
ATOM 1581 C C . LEU A 1 214 ? -14.794 -4.148 14.207 1.00 80.62 214 LEU A C 1
ATOM 1583 O O . LEU A 1 214 ? -14.131 -4.787 15.020 1.00 80.62 214 LEU A O 1
ATOM 1587 N N . ALA A 1 215 ? -16.072 -4.445 13.946 1.00 81.50 215 ALA A N 1
ATOM 1588 C CA . ALA A 1 215 ? -16.861 -5.440 14.683 1.00 81.50 215 ALA A CA 1
ATOM 1589 C C . ALA A 1 215 ? -16.179 -6.804 14.925 1.00 81.50 215 ALA A C 1
ATOM 1591 O O . ALA A 1 215 ? -16.300 -7.301 16.041 1.00 81.50 215 ALA A O 1
ATOM 1592 N N . PRO A 1 216 ? -15.461 -7.415 13.962 1.00 79.25 216 PRO A N 1
ATOM 1593 C CA . PRO A 1 216 ? -14.819 -8.714 14.184 1.00 79.25 216 PRO A CA 1
ATOM 1594 C C . PRO A 1 216 ? -13.682 -8.683 15.205 1.00 79.25 216 PRO A C 1
ATOM 1596 O O . PRO A 1 216 ? -13.295 -9.732 15.705 1.00 79.25 216 PRO A O 1
ATOM 1599 N N . PHE A 1 217 ? -13.132 -7.500 15.475 1.00 76.50 217 PHE A N 1
ATOM 1600 C CA . PHE A 1 217 ? -11.954 -7.314 16.319 1.00 76.50 217 PHE A CA 1
ATOM 1601 C C . PHE A 1 217 ? -12.308 -6.768 17.699 1.00 76.50 217 PHE A C 1
ATOM 1603 O O . PHE A 1 217 ? -11.430 -6.646 18.547 1.00 76.50 217 PHE A O 1
ATOM 1610 N N . VAL A 1 218 ? -13.579 -6.424 17.940 1.00 72.56 218 VAL A N 1
ATOM 1611 C CA . VAL A 1 218 ? -14.032 -5.975 19.259 1.00 72.56 218 VAL A CA 1
ATOM 1612 C C . VAL A 1 218 ? -13.938 -7.163 20.222 1.00 72.56 218 VAL A C 1
ATOM 1614 O O . VAL A 1 218 ? -14.623 -8.165 20.000 1.00 72.56 218 VAL A O 1
ATOM 1617 N N . PRO A 1 219 ? -13.127 -7.082 21.294 1.00 69.81 219 PRO A N 1
ATOM 1618 C CA . PRO A 1 219 ? -13.039 -8.168 22.262 1.00 69.81 219 PRO A CA 1
ATOM 1619 C C . PRO A 1 219 ? -14.403 -8.455 22.901 1.00 69.81 219 PRO A C 1
ATOM 1621 O O . PRO A 1 219 ? -15.184 -7.535 23.140 1.00 69.81 219 PRO A O 1
ATOM 1624 N N . LEU A 1 220 ? -14.667 -9.718 23.252 1.00 64.88 220 LEU A N 1
ATOM 1625 C CA . LEU A 1 220 ? -15.955 -10.160 23.818 1.00 64.88 220 LEU A CA 1
ATOM 1626 C C . LEU A 1 220 ? -16.390 -9.381 25.077 1.00 64.88 220 LEU A C 1
ATOM 1628 O O . LEU A 1 220 ? -17.581 -9.281 25.352 1.00 64.88 220 LEU A O 1
ATOM 1632 N N . HIS A 1 221 ? -15.441 -8.799 25.816 1.00 62.94 221 HIS A N 1
ATOM 1633 C CA . HIS A 1 221 ? -15.676 -8.040 27.055 1.00 62.94 221 HIS A CA 1
ATOM 1634 C C . HIS A 1 221 ? -15.654 -6.515 26.862 1.00 62.94 221 HIS A C 1
ATOM 1636 O O . HIS A 1 221 ? -15.532 -5.757 27.825 1.00 62.94 221 HIS A O 1
ATOM 1642 N N . VAL A 1 222 ? -15.734 -6.041 25.618 1.00 62.22 222 VAL A N 1
ATOM 1643 C CA . VAL A 1 222 ? -15.626 -4.623 25.275 1.00 62.22 222 VAL A CA 1
ATOM 1644 C C . VAL A 1 222 ? -16.891 -4.147 24.581 1.00 62.22 222 VAL A C 1
ATOM 1646 O O . VAL A 1 222 ? -17.385 -4.764 23.638 1.00 62.22 222 VAL A O 1
ATOM 1649 N N . ARG A 1 223 ? -17.391 -2.984 25.006 1.00 70.62 223 ARG A N 1
ATOM 1650 C CA . ARG A 1 223 ? -18.480 -2.301 24.312 1.00 70.62 223 ARG A CA 1
ATOM 1651 C C . ARG A 1 223 ? -17.907 -1.217 23.409 1.00 70.62 223 ARG A C 1
ATOM 1653 O O . ARG A 1 223 ? -17.366 -0.217 23.878 1.00 70.62 223 ARG A O 1
ATOM 1660 N N . LEU A 1 224 ? -18.071 -1.402 22.102 1.00 70.44 224 LEU A N 1
ATOM 1661 C CA . LEU A 1 224 ? -17.728 -0.383 21.117 1.00 70.44 224 LEU A CA 1
ATOM 1662 C C . LEU A 1 224 ? -18.793 0.726 21.112 1.00 70.44 224 LEU A C 1
ATOM 1664 O O . LEU A 1 224 ? -19.959 0.479 20.792 1.00 70.44 224 LEU A O 1
ATOM 1668 N N . VAL A 1 225 ? -18.381 1.947 21.448 1.00 75.44 225 VAL A N 1
ATOM 1669 C CA . VAL A 1 225 ? -19.190 3.168 21.392 1.00 75.44 225 VAL A CA 1
ATOM 1670 C C . VAL A 1 225 ? -18.609 4.053 20.294 1.00 75.44 225 VAL A C 1
ATOM 1672 O O . VAL A 1 225 ? -17.659 4.794 20.502 1.00 75.44 225 VAL A O 1
ATOM 1675 N N . VAL A 1 226 ? -19.156 3.965 19.090 1.00 69.88 226 VAL A N 1
ATOM 1676 C CA . VAL A 1 226 ? -18.692 4.813 17.987 1.00 69.88 226 VAL A CA 1
ATOM 1677 C C . VAL A 1 226 ? -19.380 6.172 18.083 1.00 69.88 226 VAL A C 1
ATOM 1679 O O . VAL A 1 226 ? -20.607 6.239 18.194 1.00 69.88 226 VAL A O 1
ATOM 1682 N N . ILE A 1 227 ? -18.592 7.241 18.051 1.00 70.94 227 ILE A N 1
ATOM 1683 C CA . ILE A 1 227 ? -19.069 8.621 18.089 1.00 70.94 227 ILE A CA 1
ATOM 1684 C C . ILE A 1 227 ? -18.857 9.215 16.700 1.00 70.94 227 ILE A C 1
ATOM 1686 O O . ILE A 1 227 ? -17.755 9.194 16.159 1.00 70.94 227 ILE A O 1
ATOM 1690 N N . GLU A 1 228 ? -19.927 9.746 16.117 1.00 62.88 228 GLU A N 1
ATOM 1691 C CA . GLU A 1 228 ? -19.833 10.494 14.869 1.00 62.88 228 GLU A CA 1
ATOM 1692 C C . GLU A 1 228 ? -19.134 11.825 15.162 1.00 62.88 228 GLU A C 1
ATOM 1694 O O . GLU A 1 228 ? -19.701 12.689 15.841 1.00 62.88 228 GLU A O 1
ATOM 1699 N N . ALA A 1 229 ? -17.907 12.015 14.668 1.00 58.78 229 ALA A N 1
ATOM 1700 C CA . ALA A 1 229 ? -17.295 13.334 14.682 1.00 58.78 229 ALA A CA 1
ATOM 1701 C C . ALA A 1 229 ? -17.947 14.153 13.563 1.00 58.78 229 ALA A C 1
ATOM 1703 O O . ALA A 1 229 ? -17.399 14.324 12.477 1.00 58.78 229 ALA A O 1
ATOM 1704 N N . ARG A 1 230 ? -19.163 14.659 13.805 1.00 49.66 230 ARG A N 1
ATOM 1705 C CA . ARG A 1 230 ? -19.716 15.707 12.943 1.00 49.66 230 ARG A CA 1
ATOM 1706 C C . ARG A 1 230 ? -18.702 16.832 12.923 1.00 49.66 230 ARG A C 1
ATOM 1708 O O . ARG A 1 230 ? -18.398 17.374 13.983 1.00 49.66 230 ARG A O 1
ATOM 1715 N N . ALA A 1 231 ? -18.181 17.092 11.724 1.00 42.28 231 ALA A N 1
ATOM 1716 C CA . ALA A 1 231 ? -17.165 18.071 11.388 1.00 42.28 231 ALA A CA 1
ATOM 1717 C C . ALA A 1 231 ? -16.889 19.061 12.525 1.00 42.28 231 ALA A C 1
ATOM 1719 O O . ALA A 1 231 ? -17.760 19.857 12.892 1.00 42.28 231 ALA A O 1
ATOM 1720 N N . ARG A 1 232 ? -15.639 19.099 13.003 1.00 41.44 232 ARG A N 1
ATOM 1721 C CA . ARG A 1 232 ? -15.067 20.352 13.503 1.00 41.44 232 ARG A CA 1
ATOM 1722 C C . ARG A 1 232 ? -15.034 21.339 12.329 1.00 41.44 232 ARG A C 1
ATOM 1724 O O . ARG A 1 232 ? -13.982 21.648 11.786 1.00 41.44 232 ARG A O 1
ATOM 1731 N N . LEU A 1 233 ? -16.209 21.813 11.917 1.00 37.62 233 LEU A N 1
ATOM 1732 C CA . LEU A 1 233 ? -16.359 23.087 11.255 1.00 37.62 233 LEU A CA 1
ATOM 1733 C C . LEU A 1 233 ? -15.847 24.096 12.270 1.00 37.62 233 LEU A C 1
ATOM 1735 O O . LEU A 1 233 ? -16.419 24.290 13.342 1.00 37.62 233 LEU A O 1
ATOM 1739 N N . THR A 1 234 ? -14.702 24.663 11.934 1.00 41.00 234 THR A N 1
ATOM 1740 C CA . THR A 1 234 ? -14.137 25.885 12.479 1.00 41.00 234 THR A CA 1
ATOM 1741 C C . THR A 1 234 ? -15.206 26.978 12.524 1.00 41.00 234 THR A C 1
ATOM 1743 O O . THR A 1 234 ? -15.328 27.804 11.629 1.00 41.00 234 THR A O 1
ATOM 1746 N N . LEU A 1 235 ? -15.994 27.001 13.594 1.00 36.62 235 LEU A N 1
ATOM 1747 C CA . LEU A 1 235 ? -16.752 28.167 14.018 1.00 36.62 235 LEU A CA 1
ATOM 1748 C C . LEU A 1 235 ? -16.150 28.627 15.336 1.00 36.62 235 LEU A C 1
ATOM 1750 O O . LEU A 1 235 ? -16.507 28.181 16.425 1.00 36.62 235 LEU A O 1
ATOM 1754 N N . SER A 1 236 ? -15.180 29.525 15.204 1.00 42.97 236 SER A N 1
ATOM 1755 C CA . SER A 1 236 ? -14.740 30.392 16.282 1.00 42.97 236 SER A CA 1
ATOM 1756 C C . SER A 1 236 ? -15.960 31.082 16.908 1.00 42.97 236 SER A C 1
ATOM 1758 O O . SER A 1 236 ? -16.542 31.974 16.292 1.00 42.97 236 SER A O 1
ATOM 1760 N N . GLY A 1 237 ? -16.333 30.698 18.131 1.00 39.38 237 GLY A N 1
ATOM 1761 C CA . GLY A 1 237 ? -17.001 31.627 19.047 1.00 39.38 237 GLY A CA 1
ATOM 1762 C C . GLY A 1 237 ? -18.440 31.358 19.492 1.00 39.38 237 GLY A C 1
ATOM 1763 O O . GLY A 1 237 ? -19.068 32.313 19.939 1.00 39.38 237 GLY A O 1
ATOM 1764 N N . LEU A 1 238 ? -18.976 30.131 19.468 1.00 34.22 238 LEU A N 1
ATOM 1765 C CA . LEU A 1 238 ? -20.231 29.844 20.191 1.00 34.22 238 LEU A CA 1
ATOM 1766 C C . LEU A 1 238 ? -20.121 28.622 21.119 1.00 34.22 238 LEU A C 1
ATOM 1768 O O . LEU A 1 238 ? -19.549 27.606 20.723 1.00 34.22 238 LEU A O 1
ATOM 1772 N N . PRO A 1 239 ? -20.658 28.700 22.355 1.00 35.84 239 PRO A N 1
ATOM 1773 C CA . PRO A 1 239 ? -20.597 27.607 23.316 1.00 35.84 239 PRO A CA 1
ATOM 1774 C C . PRO A 1 239 ? -21.509 26.450 22.885 1.00 35.84 239 PRO A C 1
ATOM 1776 O O . PRO A 1 239 ? -22.730 26.584 22.792 1.00 35.84 239 PRO A O 1
ATOM 1779 N N . LEU A 1 240 ? -20.893 25.294 22.635 1.00 39.59 240 LEU A N 1
ATOM 1780 C CA . LEU A 1 240 ? -21.559 24.023 22.361 1.00 39.59 240 LEU A CA 1
ATOM 1781 C C . LEU A 1 240 ? -22.305 23.540 23.610 1.00 39.59 240 LEU A C 1
ATOM 1783 O O . LEU A 1 240 ? -21.697 23.186 24.618 1.00 39.59 240 LEU A O 1
ATOM 1787 N N . THR A 1 241 ? -23.633 23.477 23.524 1.00 35.88 241 THR A N 1
ATOM 1788 C CA . THR A 1 241 ? -24.439 22.694 24.466 1.00 35.88 241 THR A CA 1
ATOM 1789 C C . THR A 1 241 ? -24.476 21.258 23.941 1.00 35.88 241 THR A C 1
ATOM 1791 O O . THR A 1 241 ? -25.033 20.996 22.876 1.00 35.88 241 THR A O 1
ATOM 1794 N N . LEU A 1 242 ? -23.816 20.342 24.652 1.00 36.31 242 LEU A N 1
ATOM 1795 C CA . LEU A 1 242 ? -23.759 18.909 24.351 1.00 36.31 242 LEU A CA 1
ATOM 1796 C C . LEU A 1 242 ? -25.169 18.295 24.344 1.00 36.31 242 LEU A C 1
ATOM 1798 O O . LEU A 1 242 ? -25.832 18.237 25.376 1.00 36.31 242 LEU A O 1
ATOM 1802 N N . LEU A 1 243 ? -25.604 17.785 23.191 1.00 35.94 243 LEU A N 1
ATOM 1803 C CA . LEU A 1 243 ? -26.755 16.888 23.062 1.00 35.94 243 LEU A CA 1
ATOM 1804 C C . LEU A 1 243 ? -26.239 15.457 22.865 1.00 35.94 243 LEU A C 1
ATOM 1806 O O . LEU A 1 243 ? -26.257 14.910 21.767 1.00 35.94 243 LEU A O 1
ATOM 1810 N N . SER A 1 244 ? -25.761 14.843 23.946 1.00 33.88 244 SER A N 1
ATOM 1811 C CA . SER A 1 244 ? -25.564 13.397 24.019 1.00 33.88 244 SER A CA 1
ATOM 1812 C C . SER A 1 244 ? -26.881 12.747 24.452 1.00 33.88 244 SER A C 1
ATOM 1814 O O . SER A 1 244 ? -27.204 12.680 25.636 1.00 33.88 244 SER A O 1
ATOM 1816 N N . LYS A 1 245 ? -27.681 12.262 23.497 1.00 29.86 245 LYS A N 1
ATOM 1817 C CA . LYS A 1 245 ? -28.738 11.292 23.814 1.00 29.86 245 LYS A CA 1
ATOM 1818 C C . LYS A 1 245 ? -28.184 9.880 23.616 1.00 29.86 245 LYS A C 1
ATOM 1820 O O . LYS A 1 245 ? -27.858 9.536 22.481 1.00 29.86 245 LYS A O 1
ATOM 1825 N N . PRO A 1 246 ? -28.093 9.048 24.665 1.00 31.56 246 PRO A N 1
ATOM 1826 C CA . PRO A 1 246 ? -27.917 7.619 24.473 1.00 31.56 246 PRO A CA 1
ATOM 1827 C C . PRO A 1 246 ? -29.190 7.056 23.826 1.00 31.56 246 PRO A C 1
ATOM 1829 O O . PRO A 1 246 ? -30.290 7.224 24.347 1.00 31.56 246 PRO A O 1
ATOM 1832 N N . LEU A 1 247 ? -29.046 6.408 22.670 1.00 28.17 247 LEU A N 1
ATOM 1833 C CA . LEU A 1 247 ? -30.090 5.564 22.093 1.00 28.17 247 LEU A CA 1
ATOM 1834 C C . LEU A 1 247 ? -30.043 4.211 22.810 1.00 28.17 247 LEU A C 1
ATOM 1836 O O . LEU A 1 247 ? -29.211 3.357 22.507 1.00 28.17 247 LEU A O 1
ATOM 1840 N N . THR A 1 248 ? -30.911 4.040 23.803 1.00 29.67 248 THR A N 1
ATOM 1841 C CA . THR A 1 248 ? -31.292 2.729 24.331 1.00 29.67 248 THR A CA 1
ATOM 1842 C C . THR A 1 248 ? -32.303 2.099 23.375 1.00 29.67 248 THR A C 1
ATOM 1844 O O . THR A 1 248 ? -33.345 2.687 23.090 1.00 29.67 248 THR A O 1
ATOM 1847 N N . LEU A 1 249 ? -31.978 0.918 22.850 1.00 33.09 249 LEU A N 1
ATOM 1848 C CA . LEU A 1 249 ? -32.924 0.069 22.128 1.00 33.09 249 LEU A CA 1
ATOM 1849 C C . LEU A 1 249 ? -33.679 -0.791 23.149 1.00 33.09 249 LEU A C 1
ATOM 1851 O O . LEU A 1 249 ? -33.048 -1.375 24.033 1.00 33.09 249 LEU A O 1
ATOM 1855 N N . GLY A 1 250 ? -35.006 -0.816 23.025 1.00 34.00 250 GLY A N 1
ATOM 1856 C CA . GLY A 1 250 ? -35.826 -1.951 23.452 1.00 34.00 250 GLY A CA 1
ATOM 1857 C C . GLY A 1 250 ? -35.857 -3.029 22.378 1.00 34.00 250 GLY A C 1
ATOM 1858 O O . GLY A 1 250 ? -35.371 -2.755 21.255 1.00 34.00 250 GLY A O 1
#

pLDDT: mean 71.33, std 19.05, range [28.17, 98.31]

Secondary structure (DSSP, 8-state):
----------TTSSS-PPPSSPPP---TTTS--HHHHHHHHHHHSPPSTTTT-STT--GGGS-HHHHHHHHHHHHHHHHHHHHHHHHHHHTSTTT--HHHHHHHHHHTT-SS--SSHHHHHHHHHHHHHHTT--SHHHHHHHHHHTT-EEEEE--TTTSTTT-TT-S-TTS-S--HHHHHHHHHHHHTTTT--EEEEEEE-SSSSSHHHHHHHHGGGS-TTEEEEEEE-------TT-------------

Foldseek 3Di:
DDPQPFDDPDQPPPDHQCPPDHDDPDDCLQQPALVRCLLVLLVVDDDDQVQQNPDPSDPPRHDPVSSVVSSVVSRVSNVVSNVVSLVVLLVDLQRNDPVSLVVLCVVLVVPDAAPDSLLSSLLSQLSVQLVPDDDPVSLCSSLVSSVKHKTKGFPQCPDAPRHPVDDDPPDDDDDPVVVVVVVVCVPPLVLLGIEIEIEDQCSGPDDVSSCVSSVVNAPPSHDYDYDYPPDPPPDPDDDDDDDDDDDDDD

Sequence (250 aa):
MADARTYALEPGWPLLRPTDEAPSIDDAQTAPTAEQLLPQILQLAPRGAAWGTDEAGSRDGVSPVMAQYWGAIAAWTADLNVRESEAAAQAFPSLADEDGLAAWERELGIAQPAATIAARLATVRIRAQGVASVAPADFILLARLGGAVVTVEEPGQFQIGSSLLGPSFDQGTPSDEALAEIDMIADANAWSVFHLKVEDPGVFEGVAELRRALAPFVPLHVRLVVIEARARLTLSGLPLTLLSKPLTLG